Protein AF-A0A7V6KEU3-F1 (afdb_monomer)

Sequence (261 aa):
MIGLKEFFLEDPFDGFQPVFSGISPKLKVELKNTRLQEHSAIEKYLGLADRYYDVYKDGKLLNQNSDLAIGDVLTFKFNDNGINELHKNAYKPTRLDSEYTITTSDAASFIVSSDELQDVFFEEIQEQAESIIKAFLADRRITKPYEYEGMYFLTPKAHGWQQVGWGSYYRPKMYLVYSYIETDNLTDTVTTKYKAVRVTNFINEKLDDTAAETGEAITPNQTVNYSNIELVGTNYNNLDSLFLDLVESEVEFYTYENLID

Radius of gyration: 26.68 Å; Cα contacts (8 Å, |Δi|>4): 463; chains: 1; bounding box: 64×29×91 Å

Foldseek 3Di:
DPDDPDADEEALCVQKDWAWDDAPQAIDTDIARNPCDDDDPSSVPCRRPPPFKFKDWPNHTDDNRDTHGQQTKIKIFTDPVNVVVCVVRRYDYPDGIDIDGHHLQRWKYADADPVPDDPVVVVVLVVVLVVQVVVVCVVVVNPWDKAWQWKKKKGFDPCQQDDDPPGDGAWIKMWTKIWDWDADPVPRDIAIKMWTWMKTDWMFGRADPVVVVPPDPCPRPRPTDIDDTGTDDDTHRDPVVVCVPPPVVCVVGIDMDDTGD

Nearest PDB structures (foldseek):
  6le0-assembly1_A  TM=2.057E-01  e=4.864E+00  Streptomyces koyangensis
  6le0-assembly2_D  TM=1.937E-01  e=5.140E+00  Streptomyces koyangensis

Secondary structure (DSSP, 8-state):
--PPPPPEEE-TTTTEEEEEESEETSBEEEEEES-TTS--TTTTTS-STTSSEEEEETTEEP-TT--B-TTPEEEEEE-HHHHHHHHHTTEEES-SEEEEE--TTT-EEE--SGGGS-HHHHHHHHHHHHHHHHHHHHHTT--SPEEEEEEEEEEE-TTTTSEETTTEEP--EEEEEEEEEEEETTTTEEEEEEEEEEEEEEEEPPPPGGGGTT-S-------EEEEEEEEEEEEESSHHHHHHHHTGGGTTTEEEEEEE-

Mean predicted aligned error: 9.49 Å

Structure (mmCIF, N/CA/C/O backbone):
data_AF-A0A7V6KEU3-F1
#
_entry.id   AF-A0A7V6KEU3-F1
#
loop_
_atom_site.group_PDB
_atom_site.id
_atom_site.type_symbol
_atom_site.label_atom_id
_atom_site.label_alt_id
_atom_site.label_comp_id
_atom_site.label_asym_id
_atom_site.label_entity_id
_atom_site.label_seq_id
_atom_site.pdbx_PDB_ins_code
_atom_site.Cartn_x
_atom_site.Cartn_y
_atom_site.Cartn_z
_atom_site.occupancy
_atom_site.B_iso_or_equiv
_atom_site.auth_seq_id
_atom_site.auth_comp_id
_atom_site.auth_asym_id
_atom_site.auth_atom_id
_atom_site.pdbx_PDB_model_num
ATOM 1 N N . MET A 1 1 ? 34.008 9.069 -57.364 1.00 38.78 1 MET A N 1
ATOM 2 C CA . MET A 1 1 ? 34.091 8.273 -56.123 1.00 38.78 1 MET A CA 1
ATOM 3 C C . MET A 1 1 ? 33.042 8.813 -55.172 1.00 38.78 1 MET A C 1
ATOM 5 O O . MET A 1 1 ? 33.201 9.928 -54.699 1.00 38.78 1 MET A O 1
ATOM 9 N N . ILE A 1 2 ? 31.940 8.089 -54.976 1.00 43.50 2 ILE A N 1
ATOM 10 C CA . ILE A 1 2 ? 31.005 8.389 -53.888 1.00 43.50 2 ILE A CA 1
ATOM 11 C C . ILE A 1 2 ? 31.652 7.761 -52.656 1.00 43.50 2 ILE A C 1
ATOM 13 O O . ILE A 1 2 ? 31.768 6.539 -52.595 1.00 43.50 2 ILE A O 1
ATOM 17 N N . GLY A 1 3 ? 32.196 8.587 -51.761 1.00 48.00 3 GLY A N 1
ATOM 18 C CA . GLY A 1 3 ? 32.771 8.104 -50.509 1.00 48.00 3 GLY A CA 1
ATOM 19 C C . GLY A 1 3 ? 31.691 7.381 -49.711 1.00 48.00 3 GLY A C 1
ATOM 20 O O . GLY A 1 3 ? 30.599 7.921 -49.529 1.00 48.00 3 GLY A O 1
ATOM 21 N N . LEU A 1 4 ? 31.970 6.149 -49.289 1.00 55.88 4 LEU A N 1
ATOM 22 C CA . LEU A 1 4 ? 31.132 5.449 -48.322 1.00 55.88 4 LEU A CA 1
ATOM 23 C C . LEU A 1 4 ? 31.101 6.316 -47.058 1.00 55.88 4 LEU A C 1
ATOM 25 O O . LEU A 1 4 ? 32.158 6.627 -46.514 1.00 55.88 4 LEU A O 1
ATOM 29 N N . LYS A 1 5 ? 29.911 6.754 -46.628 1.00 58.31 5 LYS A N 1
ATOM 30 C CA . LYS A 1 5 ? 29.751 7.341 -45.293 1.00 58.31 5 LYS A CA 1
ATOM 31 C C . LYS A 1 5 ? 30.223 6.285 -44.294 1.00 58.31 5 LYS A C 1
ATOM 33 O O . LYS A 1 5 ? 29.683 5.180 -44.289 1.00 58.31 5 LYS A O 1
ATOM 38 N N . GLU A 1 6 ? 31.244 6.606 -43.509 1.00 61.56 6 GLU A N 1
ATOM 39 C CA . GLU A 1 6 ? 31.633 5.776 -42.373 1.00 61.56 6 GLU A CA 1
ATOM 40 C C . GLU A 1 6 ? 30.459 5.757 -41.392 1.00 61.56 6 GLU A C 1
ATOM 42 O O . GLU A 1 6 ? 29.927 6.808 -41.032 1.00 61.56 6 GLU A O 1
ATOM 47 N N . PHE A 1 7 ? 29.996 4.556 -41.046 1.00 67.06 7 PHE A N 1
ATOM 48 C CA . PHE A 1 7 ? 28.945 4.371 -40.055 1.00 67.06 7 PHE A CA 1
ATOM 49 C C . PHE A 1 7 ? 29.585 4.111 -38.700 1.00 67.06 7 PHE A C 1
ATOM 51 O O . PHE A 1 7 ? 30.478 3.269 -38.592 1.00 67.06 7 PHE A O 1
ATOM 58 N N . PHE A 1 8 ? 29.085 4.785 -37.672 1.00 67.81 8 PHE A N 1
ATOM 59 C CA . PHE A 1 8 ? 29.480 4.524 -36.293 1.00 67.81 8 PHE A CA 1
ATOM 60 C C . PHE A 1 8 ? 28.587 3.420 -35.722 1.00 67.81 8 PHE A C 1
ATOM 62 O O . PHE A 1 8 ? 27.358 3.494 -35.821 1.00 67.81 8 PHE A O 1
ATOM 69 N N . LEU A 1 9 ? 29.216 2.371 -35.191 1.00 74.50 9 LEU A N 1
ATOM 70 C CA . LEU A 1 9 ? 28.547 1.256 -34.528 1.00 74.50 9 LEU A CA 1
ATOM 71 C C . LEU A 1 9 ? 28.598 1.499 -33.019 1.00 74.50 9 LEU A C 1
ATOM 73 O O . LEU A 1 9 ? 29.681 1.492 -32.441 1.00 74.50 9 LEU A O 1
ATOM 77 N N . GLU A 1 10 ? 27.443 1.702 -32.401 1.00 74.06 10 GLU A N 1
ATOM 78 C CA . GLU A 1 10 ? 27.331 2.038 -30.979 1.00 74.06 10 GLU A CA 1
ATOM 79 C C . GLU A 1 10 ? 26.089 1.369 -30.384 1.00 74.06 10 GLU A C 1
ATOM 81 O O . GLU A 1 10 ? 25.118 1.113 -31.106 1.00 74.06 10 GLU A O 1
ATOM 86 N N . ASP A 1 11 ? 26.133 1.040 -29.090 1.00 77.75 11 ASP A N 1
ATOM 87 C CA . ASP A 1 11 ? 24.924 0.663 -28.362 1.00 77.75 11 ASP A CA 1
ATOM 88 C C . ASP A 1 11 ? 24.129 1.931 -28.058 1.00 77.75 11 ASP A C 1
ATOM 90 O O . ASP A 1 11 ? 24.558 2.747 -27.246 1.00 77.75 11 ASP A O 1
ATOM 94 N N . PRO A 1 12 ? 22.968 2.116 -28.696 1.00 73.50 12 PRO A N 1
ATOM 95 C CA . PRO A 1 12 ? 22.231 3.357 -28.561 1.00 73.50 12 PRO A CA 1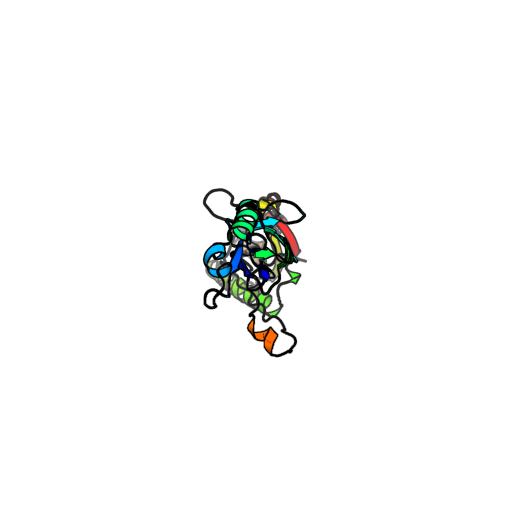
ATOM 96 C C . PRO A 1 12 ? 21.547 3.525 -27.192 1.00 73.50 12 PRO A C 1
ATOM 98 O O . PRO A 1 12 ? 21.026 4.601 -26.917 1.00 73.50 12 PRO A O 1
ATOM 101 N N . PHE A 1 13 ? 21.524 2.484 -26.353 1.00 77.31 13 PHE A N 1
ATOM 102 C CA . PHE A 1 13 ? 21.046 2.551 -24.969 1.00 77.31 13 PHE A CA 1
ATOM 103 C C . PHE A 1 13 ? 22.188 2.743 -23.966 1.00 77.31 13 PHE A C 1
ATOM 105 O O . PHE A 1 13 ? 21.934 2.886 -22.770 1.00 77.31 13 PHE A O 1
ATOM 112 N N . ASP A 1 14 ? 23.441 2.752 -24.425 1.00 76.94 14 ASP A N 1
ATOM 113 C CA . ASP A 1 14 ? 24.575 3.040 -23.559 1.00 76.94 14 ASP A CA 1
ATOM 114 C C . ASP A 1 14 ? 24.488 4.490 -23.054 1.00 76.94 14 ASP A C 1
ATOM 116 O O . ASP A 1 14 ? 24.285 5.430 -23.821 1.00 76.94 14 ASP A O 1
ATOM 120 N N . GLY A 1 15 ? 24.557 4.676 -21.735 1.00 71.44 15 GLY A N 1
ATOM 121 C CA . GLY A 1 15 ? 24.303 5.977 -21.107 1.00 71.44 15 GLY A CA 1
ATOM 122 C C . GLY A 1 15 ? 22.829 6.392 -21.019 1.00 71.44 15 GLY A C 1
ATOM 123 O O . GLY A 1 15 ? 22.554 7.542 -20.680 1.00 71.44 15 GLY A O 1
ATOM 124 N N . PHE A 1 16 ? 21.874 5.498 -21.292 1.00 75.06 16 PHE A N 1
ATOM 125 C CA . PHE A 1 16 ? 20.466 5.711 -20.959 1.00 75.06 16 PHE A CA 1
ATOM 126 C C . PHE A 1 16 ? 20.082 4.939 -19.697 1.00 75.06 16 PHE A C 1
ATOM 128 O O . PHE A 1 16 ? 20.376 3.754 -19.561 1.00 75.06 16 PHE A O 1
ATOM 135 N N . GLN A 1 17 ? 19.384 5.611 -18.787 1.00 80.19 17 GLN A N 1
ATOM 136 C CA . GLN A 1 17 ? 18.862 5.027 -17.559 1.00 80.19 17 GLN A CA 1
ATOM 137 C C . GLN A 1 17 ? 17.370 5.347 -17.436 1.00 80.19 17 GLN A C 1
ATOM 139 O O . GLN A 1 17 ? 16.985 6.511 -17.601 1.00 80.19 17 GLN A O 1
ATOM 144 N N . PRO A 1 18 ? 16.508 4.355 -17.162 1.00 86.69 18 PRO A N 1
ATOM 145 C CA . PRO A 1 18 ? 15.121 4.634 -16.840 1.00 86.69 18 PRO A CA 1
ATOM 146 C C . PRO A 1 18 ? 15.039 5.330 -15.484 1.00 86.69 18 PRO A C 1
ATOM 148 O O . PRO A 1 18 ? 15.718 4.971 -14.526 1.00 86.69 18 PRO A O 1
ATOM 151 N N . VAL A 1 19 ? 14.204 6.354 -15.419 1.00 86.50 19 VAL A N 1
ATOM 152 C CA . VAL A 1 19 ? 13.916 7.124 -14.220 1.00 86.50 19 VAL A CA 1
ATOM 153 C C . VAL A 1 19 ? 12.444 6.966 -13.916 1.00 86.50 19 VAL A C 1
ATOM 155 O O . VAL A 1 19 ? 11.584 7.252 -14.752 1.00 86.50 19 VAL A O 1
ATOM 158 N N . PHE A 1 20 ? 12.170 6.511 -12.701 1.00 87.44 20 PHE A N 1
ATOM 159 C CA . PHE A 1 20 ? 10.821 6.257 -12.238 1.00 87.44 20 PHE A CA 1
ATOM 160 C C . PHE A 1 20 ? 10.336 7.392 -11.347 1.00 87.44 20 PHE A C 1
ATOM 162 O O . PHE A 1 20 ? 11.092 7.992 -10.584 1.00 87.44 20 PHE A O 1
ATOM 169 N N . SER A 1 21 ? 9.051 7.704 -11.461 1.00 86.25 21 SER A N 1
ATOM 170 C CA . SER A 1 21 ? 8.364 8.645 -10.580 1.00 86.25 21 SER A CA 1
ATOM 171 C C . SER A 1 21 ? 7.028 8.069 -10.125 1.00 86.25 21 SER A C 1
ATOM 173 O O . SER A 1 21 ? 6.436 7.236 -10.810 1.00 86.25 21 SER A O 1
ATOM 175 N N . GLY A 1 22 ? 6.546 8.522 -8.968 1.00 85.62 22 GLY A N 1
ATOM 176 C CA . GLY A 1 22 ? 5.354 7.971 -8.324 1.00 85.62 22 GLY A CA 1
ATOM 177 C C . GLY A 1 22 ? 5.691 6.884 -7.302 1.00 85.62 22 GLY A C 1
ATOM 178 O O . GLY A 1 22 ? 6.817 6.805 -6.819 1.00 85.62 22 GLY A O 1
ATOM 179 N N . ILE A 1 23 ? 4.687 6.078 -6.956 1.00 86.44 23 ILE A N 1
ATOM 180 C CA . ILE A 1 23 ? 4.783 4.991 -5.971 1.00 86.44 23 ILE A CA 1
ATOM 181 C C . ILE A 1 23 ? 4.181 3.740 -6.609 1.00 86.44 23 ILE A C 1
ATOM 183 O O . ILE A 1 23 ? 3.100 3.815 -7.196 1.00 86.44 23 ILE A O 1
ATOM 187 N N . SER A 1 24 ? 4.863 2.600 -6.514 1.00 88.19 24 SER A N 1
ATOM 188 C CA . SER A 1 24 ? 4.368 1.312 -7.021 1.00 88.19 24 SER A CA 1
ATOM 189 C C . SER A 1 24 ? 3.031 0.942 -6.360 1.00 88.19 24 SER A C 1
ATOM 191 O O . SER A 1 24 ? 2.956 1.036 -5.132 1.00 88.19 24 SER A O 1
ATOM 193 N N . PRO A 1 25 ? 1.983 0.537 -7.120 1.00 86.94 25 PRO A N 1
ATOM 194 C CA . PRO A 1 25 ? 1.982 0.093 -8.528 1.00 86.94 25 PRO A CA 1
ATOM 195 C C . PRO A 1 25 ? 1.576 1.168 -9.565 1.00 86.94 25 PRO A C 1
ATOM 197 O O . PRO A 1 25 ? 1.011 0.858 -10.615 1.00 86.94 25 PRO A O 1
ATOM 200 N N . LYS A 1 26 ? 1.805 2.451 -9.274 1.00 85.69 26 LYS A N 1
ATOM 201 C CA . LYS A 1 26 ? 1.470 3.596 -10.143 1.00 85.69 26 LYS A CA 1
ATOM 202 C C . LYS A 1 26 ? 2.705 4.370 -10.576 1.00 85.69 26 LYS A C 1
ATOM 204 O O . LYS A 1 26 ? 2.703 5.604 -10.604 1.00 85.69 26 LYS A O 1
ATOM 209 N N . LEU A 1 27 ? 3.769 3.640 -10.890 1.00 87.62 27 LEU A N 1
ATOM 210 C CA . LEU A 1 27 ? 4.986 4.248 -11.393 1.00 87.62 27 LEU A CA 1
ATOM 211 C C . LEU A 1 27 ? 4.772 4.782 -12.808 1.00 87.62 27 LEU A C 1
ATOM 213 O O . LEU A 1 27 ? 4.011 4.244 -13.610 1.00 87.62 27 LEU A O 1
ATOM 217 N N . LYS A 1 28 ? 5.493 5.851 -13.112 1.00 87.56 28 LYS A N 1
ATOM 218 C CA . LYS A 1 28 ? 5.725 6.331 -14.468 1.00 87.56 28 LYS A CA 1
ATOM 219 C C . LYS A 1 28 ? 7.196 6.180 -14.768 1.00 87.56 28 LYS A C 1
ATOM 221 O O . LYS A 1 28 ? 8.019 6.384 -13.879 1.00 87.56 28 LYS A O 1
ATOM 226 N N . VAL A 1 29 ? 7.504 5.854 -16.013 1.00 87.75 29 VAL A N 1
ATOM 227 C CA . VAL A 1 29 ? 8.873 5.690 -16.483 1.00 87.75 29 VAL A CA 1
ATOM 228 C C . VAL A 1 29 ? 9.177 6.732 -17.543 1.00 87.75 29 VAL A C 1
ATOM 230 O O . VAL A 1 29 ? 8.391 6.944 -18.463 1.00 87.75 29 VAL A O 1
ATOM 233 N N . GLU A 1 30 ? 10.331 7.359 -17.402 1.00 82.38 30 GLU A N 1
ATOM 234 C CA . GLU A 1 30 ? 10.959 8.193 -18.417 1.00 82.38 30 GLU A CA 1
ATOM 235 C C . GLU A 1 30 ? 12.347 7.623 -18.664 1.00 82.38 30 GLU A C 1
ATOM 237 O O . GLU A 1 30 ? 13.053 7.283 -17.718 1.00 82.38 30 GLU A O 1
ATOM 242 N N . LEU A 1 31 ? 12.784 7.527 -19.913 1.00 79.44 31 LEU A N 1
ATOM 243 C CA . LEU A 1 31 ? 14.179 7.199 -20.177 1.00 79.44 31 LEU A CA 1
ATOM 244 C C . LEU A 1 31 ? 14.997 8.504 -20.094 1.00 79.44 31 LEU A C 1
ATOM 246 O O . LEU A 1 31 ? 14.591 9.539 -20.613 1.00 79.44 31 LEU A O 1
ATOM 250 N N . LYS A 1 32 ? 16.141 8.519 -19.411 1.00 74.69 32 LYS A N 1
ATOM 251 C CA . LYS A 1 32 ? 17.021 9.699 -19.373 1.00 74.69 32 LYS A CA 1
ATOM 252 C C . LYS A 1 32 ? 18.398 9.346 -19.884 1.00 74.69 32 LYS A C 1
ATOM 254 O O . LYS A 1 32 ? 18.940 8.302 -19.549 1.00 74.69 32 LYS A O 1
ATOM 259 N N . ASN A 1 33 ? 18.970 10.243 -20.680 1.00 71.75 33 ASN A N 1
ATOM 260 C CA . ASN A 1 33 ? 20.369 10.149 -21.066 1.00 71.75 33 ASN A CA 1
ATOM 261 C C . ASN A 1 33 ? 21.232 10.762 -19.950 1.00 71.75 33 ASN A C 1
ATOM 263 O O . ASN A 1 33 ? 21.075 11.939 -19.620 1.00 71.75 33 ASN A O 1
ATOM 267 N N . THR A 1 34 ? 22.117 9.967 -19.356 1.00 65.44 34 THR A N 1
ATOM 268 C CA . THR A 1 34 ? 22.993 10.358 -18.243 1.00 65.44 34 THR A CA 1
ATOM 269 C C . THR A 1 34 ? 24.367 10.855 -18.708 1.00 65.44 34 THR A C 1
ATOM 271 O O . THR A 1 34 ? 25.129 11.380 -17.900 1.00 65.44 34 THR A O 1
ATOM 274 N N . ARG A 1 35 ? 24.672 10.785 -20.013 1.00 61.22 35 ARG A N 1
ATOM 275 C CA . ARG A 1 35 ? 25.950 11.190 -20.633 1.00 61.22 35 ARG A CA 1
ATOM 276 C C . ARG A 1 35 ? 25.926 12.571 -21.293 1.00 61.22 35 ARG A C 1
ATOM 278 O O . ARG A 1 35 ? 26.758 12.870 -22.143 1.00 61.22 35 ARG A O 1
ATOM 285 N N . LEU A 1 36 ? 25.025 13.462 -20.871 1.00 54.47 36 LEU A N 1
ATOM 286 C CA . LEU A 1 36 ? 24.796 14.795 -21.463 1.00 54.47 36 LEU A CA 1
ATOM 287 C C . LEU A 1 36 ? 26.026 15.737 -21.558 1.00 54.47 36 LEU A C 1
ATOM 289 O O . LEU A 1 36 ? 25.873 16.864 -22.032 1.00 54.47 36 LEU A O 1
ATOM 293 N N . GLN A 1 37 ? 27.228 15.327 -21.140 1.00 49.91 37 GLN A N 1
ATOM 294 C CA . GLN A 1 37 ? 28.445 16.140 -21.203 1.00 49.91 37 GLN A CA 1
ATOM 295 C C . GLN A 1 37 ? 29.568 15.629 -22.123 1.00 49.91 37 GLN A C 1
ATOM 297 O O . GLN A 1 37 ? 30.525 16.377 -22.303 1.00 49.91 37 GLN A O 1
ATOM 302 N N . GLU A 1 38 ? 29.470 14.471 -22.792 1.00 45.75 38 GLU A N 1
ATOM 303 C CA . GLU A 1 38 ? 30.606 13.960 -23.588 1.00 45.75 38 GLU A CA 1
ATOM 304 C C . GLU A 1 38 ? 30.268 13.534 -25.031 1.00 45.75 38 GLU A C 1
ATOM 306 O O . GLU A 1 38 ? 30.214 12.373 -25.383 1.00 45.75 38 GLU A O 1
ATOM 311 N N . HIS A 1 39 ? 30.235 14.526 -25.926 1.00 47.75 39 HIS A N 1
ATOM 312 C CA . HIS A 1 39 ? 30.809 14.415 -27.277 1.00 47.75 39 HIS A CA 1
ATOM 313 C C . HIS A 1 39 ? 30.222 13.459 -28.349 1.00 47.75 39 HIS A C 1
ATOM 315 O O . HIS A 1 39 ? 30.833 13.403 -29.421 1.00 47.75 39 HIS A O 1
ATOM 321 N N . SER A 1 40 ? 29.042 12.835 -28.225 1.00 54.94 40 SER A N 1
ATOM 322 C CA . SER A 1 40 ? 28.368 12.243 -29.406 1.00 54.94 40 SER A CA 1
ATOM 323 C C . SER A 1 40 ? 27.173 13.067 -29.927 1.00 54.94 40 SER A C 1
ATOM 325 O O . SER A 1 40 ? 26.408 13.702 -29.196 1.00 54.94 40 SER A O 1
ATOM 327 N N . ALA A 1 41 ? 26.982 13.054 -31.252 1.00 54.28 41 ALA A N 1
ATOM 328 C CA . ALA A 1 41 ? 25.801 13.621 -31.906 1.00 54.28 41 ALA A CA 1
ATOM 329 C C . ALA A 1 41 ? 24.530 12.774 -31.678 1.00 54.28 41 ALA A C 1
ATOM 331 O O . ALA A 1 41 ? 23.445 13.210 -32.034 1.00 54.28 41 ALA A O 1
ATOM 332 N N . ILE A 1 42 ? 24.626 11.590 -31.071 1.00 53.88 42 ILE A N 1
ATOM 333 C CA . ILE A 1 42 ? 23.465 10.830 -30.590 1.00 53.88 42 ILE A CA 1
ATOM 334 C C . ILE A 1 42 ? 22.964 11.432 -29.271 1.00 53.88 42 ILE A C 1
ATOM 336 O O . ILE A 1 42 ? 21.775 11.721 -29.128 1.00 53.88 42 ILE A O 1
ATOM 340 N N . GLU A 1 43 ? 23.870 11.710 -28.333 1.00 53.84 43 GLU A N 1
ATOM 341 C CA . GLU A 1 43 ? 23.544 12.137 -26.963 1.00 53.84 43 GLU A CA 1
ATOM 342 C C . GLU A 1 43 ? 22.897 13.527 -26.900 1.00 53.84 43 GLU A C 1
ATOM 344 O O . GLU A 1 43 ? 21.986 13.759 -26.106 1.00 53.84 43 GLU A O 1
ATOM 349 N N . LYS A 1 44 ? 23.287 14.452 -27.791 1.00 51.75 44 LYS A N 1
ATOM 350 C CA . LYS A 1 44 ? 22.690 15.800 -27.858 1.00 51.75 44 LYS A CA 1
ATOM 351 C C . LYS A 1 44 ? 21.270 15.819 -28.447 1.00 51.75 44 LYS A C 1
ATOM 353 O O . LYS A 1 44 ? 20.517 16.753 -28.176 1.00 51.75 44 LYS A O 1
ATOM 358 N N . TYR A 1 45 ? 20.902 14.828 -29.262 1.00 52.72 45 TYR A N 1
ATOM 359 C CA . TYR A 1 45 ? 19.650 14.829 -30.035 1.00 52.72 45 TYR A CA 1
ATOM 360 C C . TYR A 1 45 ? 18.611 13.836 -29.507 1.00 52.72 45 TYR A C 1
ATOM 362 O O . TYR A 1 45 ? 17.416 14.091 -29.648 1.00 52.72 45 TYR A O 1
ATOM 370 N N . LEU A 1 46 ? 19.047 12.756 -28.849 1.00 53.94 46 LEU A N 1
ATOM 371 C CA . LEU A 1 46 ? 18.177 11.786 -28.178 1.00 53.94 46 LEU A CA 1
ATOM 372 C C . LEU A 1 46 ? 17.902 12.123 -26.699 1.00 53.94 46 LEU A C 1
ATOM 374 O O . LEU A 1 46 ? 17.150 11.406 -26.046 1.00 53.94 46 LEU A O 1
ATOM 378 N N . GLY A 1 47 ? 18.449 13.228 -26.176 1.00 50.62 47 GLY A N 1
ATOM 379 C CA . GLY A 1 47 ? 18.281 13.695 -24.788 1.00 50.62 47 GLY A CA 1
ATOM 380 C C . GLY A 1 47 ? 16.857 14.099 -24.357 1.00 50.62 47 GLY A C 1
ATOM 381 O O . GLY A 1 47 ? 16.697 14.682 -23.291 1.00 50.62 47 GLY A O 1
ATOM 382 N N . LEU A 1 48 ? 15.825 13.805 -25.154 1.00 51.50 48 LEU A N 1
ATOM 383 C CA . LEU A 1 48 ? 14.406 13.954 -24.804 1.00 51.50 48 LEU A CA 1
ATOM 384 C C . LEU A 1 48 ? 13.695 12.635 -25.139 1.00 51.50 48 LEU A C 1
ATOM 386 O O . LEU A 1 48 ? 13.204 12.442 -26.255 1.00 51.50 48 LEU A O 1
ATOM 390 N N . ALA A 1 49 ? 13.726 11.692 -24.203 1.00 57.16 49 ALA A N 1
ATOM 391 C CA . ALA A 1 49 ? 13.590 10.270 -24.500 1.00 57.16 49 ALA A CA 1
ATOM 392 C C . ALA A 1 49 ? 12.159 9.717 -24.659 1.00 57.16 49 ALA A C 1
ATOM 394 O O . ALA A 1 49 ? 11.994 8.503 -24.659 1.00 57.16 49 ALA A O 1
ATOM 395 N N . ASP A 1 50 ? 11.155 10.551 -24.929 1.00 60.34 50 ASP A N 1
ATOM 396 C CA . ASP A 1 50 ? 9.802 10.063 -25.262 1.00 60.34 50 ASP A CA 1
ATOM 397 C C . ASP A 1 50 ? 9.515 10.108 -26.771 1.00 60.34 50 ASP A C 1
ATOM 399 O O . ASP A 1 50 ? 8.553 9.526 -27.264 1.00 60.34 50 ASP A O 1
ATOM 403 N N . ARG A 1 51 ? 10.330 10.839 -27.548 1.00 72.75 51 ARG A N 1
ATOM 404 C CA . ARG A 1 51 ? 10.075 11.040 -28.987 1.00 72.75 51 ARG A CA 1
ATOM 405 C C . ARG A 1 51 ? 10.597 9.901 -29.860 1.00 72.75 51 ARG A C 1
ATOM 407 O O . ARG A 1 51 ? 10.064 9.669 -30.947 1.00 72.75 51 ARG A O 1
ATOM 414 N N . TYR A 1 52 ? 11.663 9.245 -29.419 1.00 79.69 52 TYR A N 1
ATOM 415 C CA . TYR A 1 52 ? 12.441 8.303 -30.230 1.00 79.69 52 TYR A CA 1
ATOM 416 C C . TYR A 1 52 ? 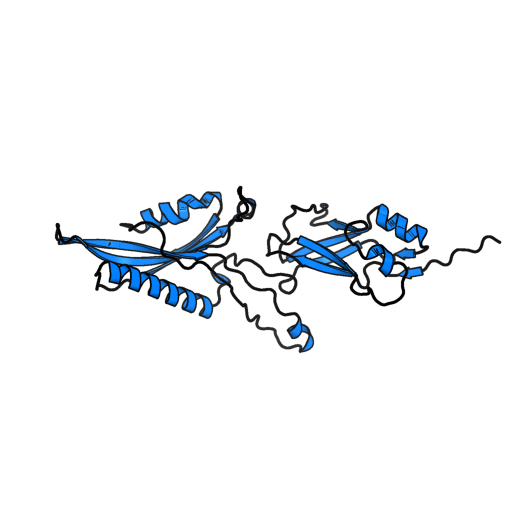12.354 6.863 -29.742 1.00 79.69 52 TYR A C 1
ATOM 418 O O . TYR A 1 52 ? 12.809 5.958 -30.443 1.00 79.69 52 TYR A O 1
ATOM 426 N N . TYR A 1 53 ? 11.749 6.665 -28.575 1.00 82.06 53 TYR A N 1
ATOM 427 C CA . TYR A 1 53 ? 11.587 5.370 -27.954 1.00 82.06 53 TYR A CA 1
ATOM 428 C C . TYR A 1 53 ? 10.129 5.136 -27.612 1.00 82.06 53 TYR A C 1
ATOM 430 O O . TYR A 1 53 ? 9.426 6.040 -27.170 1.00 82.06 53 TYR A O 1
ATOM 438 N N . ASP A 1 54 ? 9.730 3.890 -27.778 1.00 88.69 54 ASP A N 1
ATOM 439 C CA . ASP A 1 54 ? 8.488 3.343 -27.282 1.00 88.69 54 ASP A CA 1
ATOM 440 C C . ASP A 1 54 ? 8.828 2.378 -26.143 1.00 88.69 54 ASP A C 1
ATOM 442 O O . ASP A 1 54 ? 9.781 1.595 -26.238 1.00 88.69 54 ASP A O 1
ATOM 446 N N . VAL A 1 55 ? 8.049 2.421 -25.065 1.00 90.56 55 VAL A N 1
ATOM 447 C CA . VAL A 1 55 ? 8.231 1.530 -23.914 1.00 90.56 55 VAL A CA 1
ATOM 448 C C . VAL A 1 55 ? 7.130 0.487 -23.920 1.00 90.56 55 VAL A C 1
ATOM 450 O O . VAL A 1 55 ? 5.959 0.819 -24.081 1.00 90.56 55 VAL A O 1
ATOM 453 N N . TYR A 1 56 ? 7.496 -0.773 -23.734 1.00 93.06 56 TYR A N 1
ATOM 454 C CA . TYR A 1 56 ? 6.574 -1.898 -23.727 1.00 93.06 56 TYR A CA 1
ATOM 455 C C . TYR A 1 56 ? 6.624 -2.619 -22.383 1.00 93.06 56 TYR A C 1
ATOM 457 O O . TYR A 1 56 ? 7.691 -2.759 -21.796 1.00 93.06 56 TYR A O 1
ATOM 465 N N . LYS A 1 57 ? 5.478 -3.135 -21.944 1.00 93.88 57 LYS A N 1
ATOM 466 C CA . LYS A 1 57 ? 5.350 -4.117 -20.858 1.00 93.88 57 LYS A CA 1
ATOM 467 C C . LYS A 1 57 ? 4.532 -5.284 -21.389 1.00 93.88 57 LYS A C 1
ATOM 469 O O . LYS A 1 57 ? 3.493 -5.063 -22.012 1.00 93.88 57 LYS A O 1
ATOM 474 N N . ASP A 1 58 ? 5.018 -6.511 -21.218 1.00 91.50 58 ASP A N 1
ATOM 475 C CA . ASP A 1 58 ? 4.370 -7.727 -21.737 1.00 91.50 58 ASP A CA 1
ATOM 476 C C . ASP A 1 58 ? 4.017 -7.638 -23.239 1.00 91.50 58 ASP A C 1
ATOM 478 O O . ASP A 1 58 ? 2.944 -8.049 -23.689 1.00 91.50 58 ASP A O 1
ATOM 482 N N . GLY A 1 59 ? 4.899 -7.012 -24.027 1.00 90.12 59 GLY A N 1
ATOM 483 C CA . GLY A 1 59 ? 4.706 -6.795 -25.464 1.00 90.12 59 GLY A CA 1
ATOM 484 C C . GLY A 1 59 ? 3.646 -5.749 -25.838 1.00 90.12 59 GLY A C 1
ATOM 485 O O . GLY A 1 59 ? 3.383 -5.557 -27.025 1.00 90.12 59 GLY A O 1
ATOM 486 N N . LYS A 1 60 ? 3.046 -5.049 -24.868 1.00 92.81 60 LYS A N 1
ATOM 487 C CA . LYS A 1 60 ? 2.079 -3.967 -25.099 1.00 92.81 60 LYS A CA 1
ATOM 488 C C . LYS A 1 60 ? 2.739 -2.611 -24.915 1.00 92.81 60 LYS A C 1
ATOM 490 O O . LYS A 1 60 ? 3.428 -2.394 -23.923 1.00 92.81 60 LYS A O 1
ATOM 495 N N . LEU A 1 61 ? 2.489 -1.703 -25.857 1.00 91.44 61 LEU A N 1
ATOM 496 C CA . LEU A 1 61 ? 2.946 -0.318 -25.774 1.00 91.44 61 LEU A CA 1
ATOM 497 C C . LEU A 1 61 ? 2.340 0.353 -24.536 1.00 91.44 61 LEU A C 1
ATOM 499 O O . LEU A 1 61 ? 1.116 0.373 -24.374 1.00 91.44 61 LEU A O 1
ATOM 503 N N . LEU A 1 62 ? 3.197 0.907 -23.687 1.00 89.62 62 LEU A N 1
ATOM 504 C CA . LEU A 1 62 ? 2.791 1.708 -22.548 1.00 89.62 62 LEU A CA 1
ATOM 505 C C . LEU A 1 62 ? 2.248 3.055 -23.017 1.00 89.62 62 LEU A C 1
ATOM 507 O O . LEU A 1 62 ? 2.758 3.689 -23.938 1.00 89.62 62 LEU A O 1
ATOM 511 N N . ASN A 1 63 ? 1.215 3.512 -22.330 1.00 81.31 63 ASN A N 1
ATOM 512 C CA . ASN A 1 63 ? 0.712 4.873 -22.426 1.00 81.31 63 ASN A CA 1
ATOM 513 C C . ASN A 1 63 ? 0.868 5.578 -21.071 1.00 81.31 63 ASN A C 1
ATOM 515 O O . ASN A 1 63 ? 1.188 4.954 -20.061 1.00 81.31 63 ASN A O 1
ATOM 519 N N . GLN A 1 64 ? 0.582 6.879 -21.028 1.00 69.25 64 GLN A N 1
ATOM 520 C CA . GLN A 1 64 ? 0.725 7.701 -19.816 1.00 69.25 64 GLN A CA 1
ATOM 521 C C . GLN A 1 64 ? -0.137 7.251 -18.618 1.00 69.25 64 GLN A C 1
ATOM 523 O O . GLN A 1 64 ? 0.086 7.724 -17.504 1.00 69.25 64 GLN A O 1
ATOM 528 N N . ASN A 1 65 ? -1.109 6.361 -18.844 1.00 71.25 65 ASN A N 1
ATOM 529 C CA . ASN A 1 65 ? -2.022 5.821 -17.835 1.00 71.25 65 ASN A CA 1
ATOM 530 C C . ASN A 1 65 ? -1.718 4.355 -17.492 1.00 71.25 65 ASN A C 1
ATOM 532 O O . ASN A 1 65 ? -2.543 3.695 -16.865 1.00 71.25 65 ASN A O 1
ATOM 536 N N . SER A 1 66 ? -0.601 3.811 -17.974 1.00 81.62 66 SER A N 1
ATOM 537 C CA . SER A 1 66 ? -0.246 2.420 -17.715 1.00 81.62 66 SER A CA 1
ATOM 538 C C . SER A 1 66 ? 0.305 2.263 -16.304 1.00 81.62 66 SER A C 1
ATOM 540 O O . SER A 1 66 ? 1.148 3.045 -15.872 1.00 81.62 66 SER A O 1
ATOM 542 N N . ASP A 1 67 ? -0.175 1.237 -15.609 1.00 84.56 67 ASP A N 1
ATOM 543 C CA . ASP A 1 67 ? 0.251 0.922 -14.252 1.00 84.56 67 ASP A CA 1
ATOM 544 C C . ASP A 1 67 ? 1.563 0.140 -14.287 1.00 84.56 67 ASP A C 1
ATOM 546 O O . ASP A 1 67 ? 1.644 -0.939 -14.893 1.00 84.56 67 ASP A O 1
ATOM 550 N N . LEU A 1 68 ? 2.574 0.702 -13.630 1.00 89.44 68 LEU A N 1
ATOM 551 C CA . LEU A 1 68 ? 3.890 0.105 -13.472 1.00 89.44 68 LEU A CA 1
ATOM 552 C C . LEU A 1 68 ? 4.189 -0.132 -11.997 1.00 89.44 68 LEU A C 1
ATOM 554 O O . LEU A 1 68 ? 4.006 0.750 -11.154 1.00 89.44 68 LEU A O 1
ATOM 558 N N . ALA A 1 69 ? 4.683 -1.323 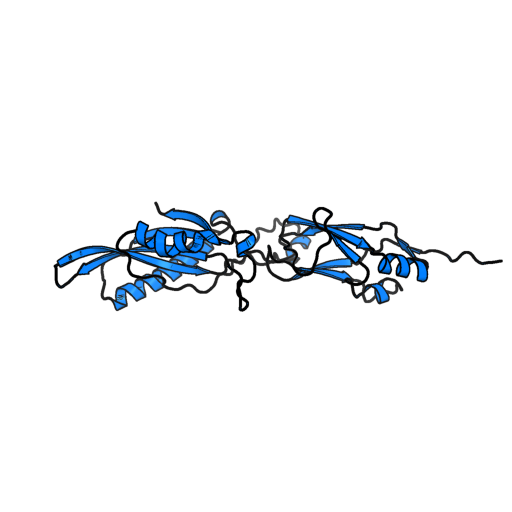-11.706 1.00 91.19 69 ALA A N 1
ATOM 559 C CA . ALA A 1 69 ? 5.008 -1.797 -10.380 1.00 91.19 69 ALA A CA 1
ATOM 560 C C . ALA A 1 69 ? 6.442 -2.324 -10.327 1.00 91.19 69 ALA A C 1
ATOM 562 O O . ALA A 1 69 ? 7.022 -2.737 -11.332 1.00 91.19 69 ALA A O 1
ATOM 563 N N . ILE A 1 70 ? 7.003 -2.341 -9.124 1.00 90.50 70 ILE A N 1
ATOM 564 C CA . ILE A 1 70 ? 8.256 -3.048 -8.857 1.00 90.50 70 ILE A CA 1
ATOM 565 C C . ILE A 1 70 ? 8.092 -4.522 -9.256 1.00 90.50 70 ILE A C 1
ATOM 567 O O . ILE A 1 70 ? 7.064 -5.137 -8.980 1.00 90.50 70 ILE A O 1
A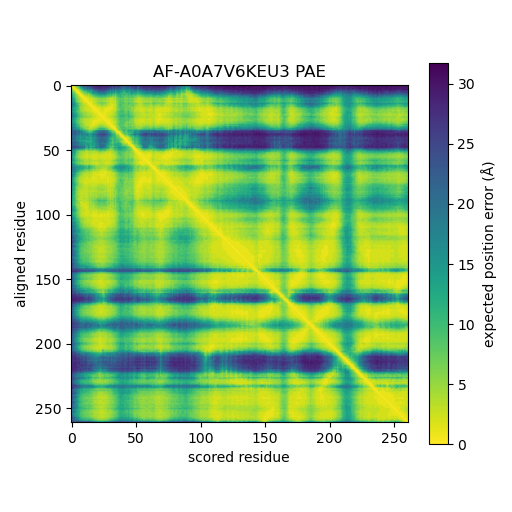TOM 571 N N . GLY A 1 71 ? 9.104 -5.072 -9.923 1.00 92.31 71 GLY A N 1
ATOM 572 C CA . GLY A 1 71 ? 9.105 -6.411 -10.507 1.00 92.31 71 GLY A CA 1
ATOM 573 C C . GLY A 1 71 ? 8.670 -6.462 -11.974 1.00 92.31 71 GLY A C 1
ATOM 574 O O . GLY A 1 71 ? 8.932 -7.468 -12.633 1.00 92.31 71 GLY A O 1
ATOM 575 N N . ASP A 1 72 ? 8.059 -5.401 -12.515 1.00 95.31 72 ASP A N 1
ATOM 576 C CA . ASP A 1 72 ? 7.727 -5.348 -13.940 1.00 95.31 72 ASP A CA 1
ATOM 577 C C . ASP A 1 72 ? 8.989 -5.331 -14.810 1.00 95.31 72 ASP A C 1
ATOM 579 O O . ASP A 1 72 ? 9.975 -4.663 -14.494 1.00 95.31 72 ASP A O 1
ATOM 583 N N . VAL A 1 73 ? 8.923 -6.013 -15.957 1.00 96.19 73 VAL A N 1
ATOM 584 C CA . VAL A 1 73 ? 9.959 -5.966 -16.994 1.00 96.19 73 VAL A CA 1
ATOM 585 C C . VAL A 1 73 ? 9.497 -5.057 -18.125 1.00 96.19 73 VAL A C 1
ATOM 587 O O . VAL A 1 73 ? 8.450 -5.273 -18.741 1.00 96.19 73 VAL A O 1
ATOM 590 N N . LEU A 1 74 ? 10.296 -4.034 -18.401 1.00 94.44 74 LEU A N 1
ATOM 591 C CA . LEU A 1 74 ? 10.080 -3.067 -19.464 1.00 94.44 74 LEU A CA 1
ATOM 592 C C . LEU A 1 74 ? 10.998 -3.354 -20.640 1.00 94.44 74 LEU A C 1
ATOM 594 O O . LEU A 1 74 ? 12.175 -3.642 -20.449 1.00 94.44 74 LEU A O 1
ATOM 598 N N . THR A 1 75 ? 10.489 -3.189 -21.856 1.00 94.06 75 THR A N 1
ATOM 599 C CA . THR A 1 75 ? 11.298 -3.193 -23.076 1.00 94.06 75 THR A CA 1
ATOM 600 C C . THR A 1 75 ? 11.257 -1.815 -23.723 1.00 94.06 75 THR A C 1
ATOM 602 O O . THR A 1 75 ? 10.204 -1.365 -24.170 1.00 94.06 75 THR A O 1
ATOM 605 N N . PHE A 1 76 ? 12.404 -1.155 -23.823 1.00 90.19 76 PHE A N 1
ATOM 606 C CA . PHE A 1 76 ? 12.573 0.097 -24.556 1.00 90.19 76 PHE A CA 1
ATOM 607 C C . PHE A 1 76 ? 12.956 -0.225 -25.992 1.00 90.19 76 PHE A C 1
ATOM 609 O O . PHE A 1 76 ? 13.901 -0.980 -26.208 1.00 90.19 76 PHE A O 1
ATOM 616 N N . LYS A 1 77 ? 12.244 0.330 -26.975 1.00 89.56 77 LYS A N 1
ATOM 617 C CA . LYS A 1 77 ? 12.513 0.101 -28.401 1.00 89.56 77 LYS A CA 1
ATOM 618 C C . LYS A 1 77 ? 12.565 1.407 -29.159 1.00 89.56 77 LYS A C 1
ATOM 620 O O . LYS A 1 77 ? 11.752 2.289 -28.909 1.00 89.56 77 LYS A O 1
ATOM 625 N N . PHE A 1 78 ? 13.462 1.511 -30.131 1.00 84.12 78 PHE A N 1
ATOM 626 C CA . PHE A 1 78 ? 13.417 2.629 -31.067 1.00 84.12 78 PHE A CA 1
ATOM 627 C C . PHE A 1 78 ? 12.135 2.597 -31.897 1.00 84.12 78 PHE A C 1
ATOM 629 O O . PHE A 1 78 ? 11.829 1.589 -32.534 1.00 84.12 78 PHE A O 1
ATOM 636 N N . ASN A 1 79 ? 11.422 3.719 -31.925 1.00 85.94 79 ASN A N 1
ATOM 637 C CA . ASN A 1 79 ? 10.307 3.908 -32.845 1.00 85.94 79 ASN A CA 1
ATOM 638 C C . ASN A 1 79 ? 10.804 4.407 -34.213 1.00 85.94 79 ASN A C 1
ATOM 640 O O . ASN A 1 79 ? 11.989 4.701 -34.401 1.00 85.94 79 ASN A O 1
ATOM 644 N N . ASP A 1 80 ? 9.894 4.545 -35.178 1.00 87.50 80 ASP A N 1
ATOM 645 C CA . ASP A 1 80 ? 10.240 4.955 -36.545 1.00 87.50 80 ASP A CA 1
ATOM 646 C C . ASP A 1 80 ? 10.993 6.293 -36.598 1.00 87.50 80 ASP A C 1
ATOM 648 O O . ASP A 1 80 ? 11.905 6.471 -37.410 1.00 87.50 80 ASP A O 1
ATOM 652 N N . ASN A 1 81 ? 10.654 7.246 -35.724 1.00 83.94 81 ASN A N 1
ATOM 653 C CA . ASN A 1 81 ? 11.362 8.524 -35.659 1.00 83.94 81 ASN A CA 1
ATOM 654 C C . ASN A 1 81 ? 12.802 8.327 -35.192 1.00 83.94 81 ASN A C 1
ATOM 656 O O . ASN A 1 81 ? 13.712 8.934 -35.755 1.00 83.94 81 ASN A O 1
ATOM 660 N N . GLY A 1 82 ? 13.004 7.483 -34.183 1.00 82.62 82 GLY A N 1
ATOM 661 C CA . GLY A 1 82 ? 14.320 7.180 -33.644 1.00 82.62 82 GLY A CA 1
ATOM 662 C C . GLY A 1 82 ? 15.209 6.458 -34.654 1.00 82.62 82 GLY A C 1
ATOM 663 O O . GLY A 1 82 ? 16.333 6.892 -34.896 1.00 82.62 82 GLY A O 1
ATOM 664 N N . ILE A 1 83 ? 14.676 5.448 -35.347 1.00 82.44 83 ILE A N 1
ATOM 665 C CA . ILE A 1 83 ? 15.387 4.749 -36.431 1.00 82.44 83 ILE A CA 1
ATOM 666 C C . ILE A 1 83 ? 15.778 5.727 -37.548 1.00 82.44 83 ILE A C 1
ATOM 668 O O . ILE A 1 83 ? 16.920 5.733 -38.015 1.00 82.44 83 ILE A O 1
ATOM 672 N N . ASN A 1 84 ? 14.849 6.589 -37.968 1.00 83.88 84 ASN A N 1
ATOM 673 C CA . ASN A 1 84 ? 15.122 7.592 -38.995 1.00 83.88 84 ASN A CA 1
ATOM 674 C C . ASN A 1 84 ? 16.212 8.582 -38.568 1.00 83.88 84 ASN A C 1
ATOM 676 O O . ASN A 1 84 ? 17.027 8.992 -39.398 1.00 83.88 84 ASN A O 1
ATOM 680 N N . GLU A 1 85 ? 16.243 8.969 -37.294 1.00 79.81 85 GLU A N 1
ATOM 681 C CA . GLU A 1 85 ? 17.244 9.898 -36.777 1.00 79.81 85 GLU A CA 1
ATOM 682 C C . GLU A 1 85 ? 18.636 9.258 -36.695 1.00 79.81 85 GLU A C 1
ATOM 684 O O . GLU A 1 85 ? 19.617 9.886 -37.103 1.00 79.81 85 GLU A O 1
ATOM 689 N N . LEU A 1 86 ? 18.727 7.983 -36.301 1.00 77.38 86 LEU A N 1
ATOM 690 C CA . LEU A 1 86 ? 19.976 7.214 -36.360 1.00 77.38 86 LEU A CA 1
ATOM 691 C C . LEU A 1 86 ? 20.526 7.160 -37.796 1.00 77.38 86 LEU A C 1
ATOM 693 O O . LEU A 1 86 ? 21.695 7.475 -38.035 1.00 77.38 86 LEU A O 1
ATOM 697 N N . HIS A 1 87 ? 19.669 6.868 -38.783 1.00 78.75 87 HIS A N 1
ATOM 698 C CA . HIS A 1 87 ? 20.071 6.811 -40.192 1.00 78.75 87 HIS A CA 1
ATOM 699 C C . HIS A 1 87 ? 20.566 8.154 -40.746 1.00 78.75 87 HIS A C 1
ATOM 701 O O . HIS A 1 87 ? 21.585 8.189 -41.445 1.00 78.75 87 HIS A O 1
ATOM 707 N N . LYS A 1 88 ? 19.880 9.269 -40.453 1.00 80.06 88 LYS A N 1
ATOM 708 C CA . LYS A 1 88 ? 20.306 10.608 -40.913 1.00 80.06 88 LYS A CA 1
ATOM 709 C C . LYS A 1 88 ? 21.723 10.940 -40.459 1.00 80.06 88 LYS A C 1
ATOM 711 O O . LYS A 1 88 ? 22.499 11.515 -41.229 1.00 80.06 88 LYS A O 1
ATOM 716 N N . ASN A 1 89 ? 22.054 10.532 -39.240 1.00 74.06 89 ASN A N 1
ATOM 717 C CA . ASN A 1 89 ? 23.321 10.824 -38.591 1.00 74.06 89 ASN A CA 1
ATOM 718 C C . ASN A 1 89 ? 24.395 9.748 -38.841 1.00 74.06 89 ASN A C 1
ATOM 720 O O . ASN A 1 89 ? 25.461 9.809 -38.243 1.00 74.06 89 ASN A O 1
ATOM 724 N N . ALA A 1 90 ? 24.158 8.811 -39.772 1.00 77.56 90 ALA A N 1
ATOM 725 C CA . ALA A 1 90 ? 25.085 7.727 -40.117 1.00 77.56 90 ALA A CA 1
ATOM 726 C C . ALA A 1 90 ? 25.455 6.823 -38.925 1.00 77.56 90 ALA A C 1
ATOM 728 O O . ALA A 1 90 ? 26.550 6.263 -38.874 1.00 77.56 90 ALA A O 1
ATOM 729 N N . TYR A 1 91 ? 24.521 6.636 -37.995 1.00 75.94 91 TYR A N 1
ATOM 730 C CA . TYR A 1 91 ? 24.670 5.690 -36.900 1.00 75.94 91 TYR A CA 1
ATOM 731 C C . TYR A 1 91 ? 23.981 4.374 -37.224 1.00 75.94 91 TYR A C 1
ATOM 733 O O . TYR A 1 91 ? 22.869 4.338 -37.759 1.00 75.94 91 TYR A O 1
ATOM 741 N N . LYS A 1 92 ? 24.659 3.281 -36.884 1.00 78.00 92 LYS A N 1
ATOM 742 C CA . LYS A 1 92 ? 24.112 1.934 -36.952 1.00 78.00 92 LYS A CA 1
ATOM 743 C C . LYS A 1 92 ? 24.046 1.384 -35.524 1.00 78.00 92 LYS A C 1
ATOM 745 O O . LYS A 1 92 ? 25.100 1.123 -34.952 1.00 78.00 92 LYS A O 1
ATOM 750 N N . PRO A 1 93 ? 22.851 1.207 -34.943 1.00 76.62 93 PRO A N 1
ATOM 751 C CA . PRO A 1 93 ? 22.735 0.683 -33.589 1.00 76.62 93 PRO A CA 1
ATOM 752 C C . PRO A 1 93 ? 23.153 -0.795 -33.539 1.00 76.62 93 PRO A C 1
ATOM 754 O O . PRO A 1 93 ? 22.851 -1.561 -34.459 1.00 76.62 93 PRO A O 1
ATOM 757 N N . THR A 1 94 ? 23.839 -1.210 -32.472 1.00 83.06 94 THR A N 1
ATOM 758 C CA . THR A 1 94 ? 24.182 -2.628 -32.233 1.00 83.06 94 THR A CA 1
ATOM 759 C C . THR A 1 94 ? 22.971 -3.462 -31.816 1.00 83.06 94 THR A C 1
ATOM 761 O O . THR A 1 94 ? 22.927 -4.659 -32.100 1.00 83.06 94 THR A O 1
ATOM 764 N N . ARG A 1 95 ? 21.975 -2.825 -31.190 1.00 84.00 95 ARG A N 1
ATOM 765 C CA . ARG A 1 95 ? 20.685 -3.400 -30.794 1.00 84.00 95 ARG A CA 1
ATOM 766 C C . ARG A 1 95 ? 19.571 -2.368 -30.930 1.00 84.00 95 ARG A C 1
ATOM 768 O O . ARG A 1 95 ? 19.822 -1.170 -30.853 1.00 84.00 95 ARG A O 1
ATOM 775 N N . LEU A 1 96 ? 18.345 -2.834 -31.146 1.00 82.44 96 LEU A N 1
ATOM 776 C CA . LEU A 1 96 ? 17.169 -1.969 -31.322 1.00 82.44 96 LEU A CA 1
ATOM 777 C C . LEU A 1 96 ? 16.274 -1.917 -30.084 1.00 82.44 96 LEU A C 1
ATOM 779 O O . LEU A 1 96 ? 15.361 -1.089 -30.033 1.00 82.44 96 LEU A O 1
ATOM 783 N N . ASP A 1 97 ? 16.548 -2.775 -29.103 1.00 88.69 97 ASP A N 1
ATOM 784 C CA . ASP A 1 97 ? 15.829 -2.841 -27.847 1.00 88.69 97 ASP A CA 1
ATOM 785 C C . ASP A 1 97 ? 16.741 -3.059 -26.630 1.00 88.69 97 ASP A C 1
ATOM 787 O O . ASP A 1 97 ? 17.886 -3.510 -26.732 1.00 88.69 97 ASP A O 1
ATOM 791 N N . SER A 1 98 ? 16.222 -2.685 -25.462 1.00 89.06 98 SER A N 1
ATOM 792 C CA . SER A 1 98 ? 16.811 -2.984 -24.159 1.00 89.06 98 SER A CA 1
ATOM 793 C C . SER A 1 98 ? 15.716 -3.338 -23.166 1.00 89.06 98 SER A C 1
ATOM 795 O O . SER A 1 98 ? 14.671 -2.688 -23.138 1.00 89.06 98 SER A O 1
ATOM 797 N N . GLU A 1 99 ? 15.974 -4.340 -22.333 1.00 93.81 99 GLU A N 1
ATOM 798 C CA . GLU A 1 99 ? 15.096 -4.706 -21.225 1.00 93.81 99 GLU A CA 1
ATOM 799 C C . GLU A 1 99 ? 15.577 -4.094 -19.911 1.00 93.81 99 GLU A C 1
ATOM 801 O O . GLU A 1 99 ? 16.768 -3.821 -19.736 1.00 93.81 99 GLU A O 1
ATOM 806 N N . TYR A 1 100 ? 14.639 -3.869 -18.997 1.00 92.62 100 TYR A N 1
ATOM 807 C CA . TYR A 1 100 ? 14.905 -3.369 -17.658 1.00 92.62 100 TYR A CA 1
ATOM 808 C C . TYR A 1 100 ? 13.852 -3.882 -16.676 1.00 92.62 100 TYR A C 1
ATOM 810 O O . TYR A 1 100 ? 12.658 -3.740 -16.936 1.00 92.62 100 TYR A O 1
ATOM 818 N N . THR A 1 101 ? 14.281 -4.427 -15.541 1.00 95.44 101 THR A N 1
ATOM 819 C CA . THR A 1 101 ? 13.379 -4.851 -14.461 1.00 95.44 101 THR A CA 1
ATOM 820 C C . THR A 1 101 ? 13.302 -3.759 -13.408 1.00 95.44 101 THR A C 1
ATOM 822 O O . THR A 1 101 ? 14.336 -3.362 -12.883 1.00 95.44 101 THR A O 1
ATOM 825 N N . ILE A 1 102 ? 12.094 -3.303 -13.078 1.00 92.94 102 ILE A N 1
ATOM 826 C CA . ILE A 1 102 ? 11.878 -2.321 -12.010 1.00 92.94 102 ILE A CA 1
ATOM 827 C C . ILE A 1 102 ? 12.165 -2.977 -10.655 1.00 92.94 102 ILE A C 1
ATOM 829 O O . ILE A 1 102 ? 11.660 -4.060 -10.363 1.00 92.94 102 ILE A O 1
ATOM 833 N N . THR A 1 103 ? 12.933 -2.314 -9.803 1.00 90.50 103 THR A N 1
ATOM 834 C CA . THR A 1 103 ? 13.385 -2.820 -8.502 1.00 90.50 103 THR A CA 1
ATOM 835 C C . THR A 1 103 ? 13.006 -1.880 -7.353 1.00 90.50 103 THR A C 1
ATOM 837 O O . THR A 1 103 ? 12.513 -0.771 -7.554 1.00 90.50 103 THR A O 1
ATOM 840 N N . THR A 1 104 ? 13.244 -2.313 -6.114 1.00 86.00 104 THR A N 1
ATOM 841 C CA . THR A 1 104 ? 13.017 -1.507 -4.900 1.00 86.00 104 THR A CA 1
ATOM 842 C C . THR A 1 104 ? 13.983 -0.334 -4.742 1.00 86.00 104 THR A C 1
ATOM 844 O O . THR A 1 104 ? 13.708 0.577 -3.961 1.00 86.00 104 THR A O 1
ATOM 847 N N . SER A 1 105 ? 15.093 -0.316 -5.484 1.00 85.62 105 SER A N 1
ATOM 848 C CA . SER A 1 105 ? 15.968 0.852 -5.587 1.00 85.62 105 SER A CA 1
ATOM 849 C C . SER A 1 105 ? 15.498 1.837 -6.654 1.00 85.62 105 SER A C 1
ATOM 851 O O . SER A 1 105 ? 16.064 2.911 -6.772 1.00 85.62 105 SER A O 1
ATOM 853 N N . ASP A 1 106 ? 14.456 1.544 -7.433 1.00 87.00 106 ASP A N 1
ATOM 854 C CA . ASP A 1 106 ? 13.997 2.458 -8.486 1.00 87.00 106 ASP A CA 1
ATOM 855 C C . ASP A 1 106 ? 12.893 3.397 -8.020 1.00 87.00 106 ASP A C 1
ATOM 857 O O . ASP A 1 106 ? 12.823 4.546 -8.463 1.00 87.00 106 ASP A O 1
ATOM 861 N N . ALA A 1 107 ? 12.045 2.934 -7.103 1.00 86.81 107 ALA A N 1
ATOM 862 C CA . ALA A 1 107 ? 10.957 3.726 -6.559 1.00 86.81 107 ALA A CA 1
ATOM 863 C C . ALA A 1 107 ? 10.466 3.205 -5.205 1.00 86.81 107 ALA A C 1
ATOM 865 O O . ALA A 1 107 ? 10.685 2.053 -4.835 1.00 86.81 107 ALA A O 1
ATOM 866 N N . ALA A 1 108 ? 9.732 4.068 -4.503 1.00 88.38 108 ALA A N 1
ATOM 867 C CA . ALA A 1 108 ? 8.954 3.684 -3.336 1.00 88.38 108 ALA A CA 1
ATOM 868 C C . ALA A 1 108 ? 7.770 2.778 -3.726 1.00 88.38 108 ALA A C 1
ATOM 870 O O . ALA A 1 108 ? 7.286 2.787 -4.867 1.00 88.38 108 ALA A O 1
ATOM 871 N N . SER A 1 109 ? 7.251 2.031 -2.755 1.00 89.25 109 SER A N 1
ATOM 872 C CA . SER A 1 109 ? 6.092 1.149 -2.920 1.00 89.25 109 SER A CA 1
ATOM 873 C C . SER A 1 109 ? 5.107 1.279 -1.776 1.00 89.25 109 SER A C 1
ATOM 875 O O . SER A 1 109 ? 5.487 1.552 -0.645 1.00 89.25 109 SER A O 1
ATOM 877 N N . PHE A 1 110 ? 3.825 1.087 -2.068 1.00 89.31 110 PHE A N 1
ATOM 878 C CA . PHE A 1 110 ? 2.847 0.894 -1.008 1.00 89.31 110 PHE A CA 1
ATOM 879 C C . PHE A 1 110 ? 3.040 -0.474 -0.355 1.00 89.31 110 PHE A C 1
ATOM 881 O O . PHE A 1 110 ? 3.320 -1.447 -1.050 1.00 89.31 110 PHE A O 1
ATOM 888 N N . ILE A 1 111 ? 2.830 -0.539 0.958 1.00 88.25 111 ILE A N 1
ATOM 889 C CA . ILE A 1 111 ? 2.721 -1.807 1.684 1.00 88.25 111 ILE A CA 1
ATOM 890 C C . ILE A 1 111 ? 1.384 -2.448 1.323 1.00 88.25 111 ILE A C 1
ATOM 892 O O . ILE A 1 111 ? 0.336 -1.810 1.471 1.00 88.25 111 ILE A O 1
ATOM 896 N N . VAL A 1 112 ? 1.419 -3.682 0.819 1.00 87.75 112 VAL A N 1
ATOM 897 C CA . VAL A 1 112 ? 0.222 -4.373 0.311 1.00 87.75 112 VAL A CA 1
ATOM 898 C C . VAL A 1 112 ? -0.219 -5.559 1.168 1.00 87.75 112 VAL A C 1
ATOM 900 O O . VAL A 1 112 ? -1.302 -6.092 0.915 1.00 87.75 112 VAL A O 1
ATOM 903 N N . SER A 1 113 ? 0.551 -5.910 2.199 1.00 89.31 113 SER A N 1
ATOM 904 C CA . SER A 1 113 ? 0.164 -6.859 3.246 1.00 89.31 113 SER A CA 1
ATOM 905 C C . SER A 1 113 ? 0.694 -6.432 4.613 1.00 89.31 113 SER A C 1
ATOM 907 O O . SER A 1 113 ? 1.734 -5.776 4.703 1.00 89.31 113 SER A O 1
ATOM 909 N N . SER A 1 114 ? 0.004 -6.827 5.684 1.00 89.25 114 SER A N 1
ATOM 910 C CA . SER A 1 114 ? 0.497 -6.634 7.052 1.00 89.25 114 SER A CA 1
ATOM 911 C C . SER A 1 114 ? 1.826 -7.338 7.330 1.00 89.25 114 SER A C 1
ATOM 913 O O . SER A 1 114 ? 2.597 -6.831 8.136 1.00 89.25 114 SER A O 1
ATOM 915 N N . ASP A 1 115 ? 2.131 -8.447 6.648 1.00 88.81 115 ASP A N 1
ATOM 916 C CA . ASP A 1 115 ? 3.376 -9.211 6.851 1.00 88.81 115 ASP A CA 1
ATOM 917 C C . ASP A 1 115 ? 4.635 -8.445 6.399 1.00 88.81 115 ASP A C 1
ATOM 919 O O . ASP A 1 115 ? 5.759 -8.798 6.753 1.00 88.81 115 ASP A O 1
ATOM 923 N N . GLU A 1 116 ? 4.467 -7.388 5.601 1.00 86.06 116 GLU A N 1
ATOM 924 C CA . GLU A 1 116 ? 5.556 -6.502 5.180 1.00 86.06 116 GLU A CA 1
ATOM 925 C C . GLU A 1 116 ? 5.888 -5.420 6.223 1.00 86.06 116 GLU A C 1
ATOM 927 O O . GLU A 1 116 ? 6.886 -4.708 6.067 1.00 86.06 116 GLU A O 1
ATOM 932 N N . LEU A 1 117 ? 5.058 -5.258 7.261 1.00 84.00 117 LEU A N 1
ATOM 933 C CA . LEU A 1 117 ? 5.328 -4.338 8.360 1.00 84.00 117 LEU A CA 1
ATOM 934 C C . LEU A 1 117 ? 6.303 -4.984 9.336 1.00 84.00 117 LEU A C 1
ATOM 936 O O . LEU A 1 117 ? 6.026 -6.029 9.913 1.00 84.00 117 LEU A O 1
ATOM 940 N N . GLN A 1 118 ? 7.438 -4.327 9.559 1.00 82.44 118 GLN A N 1
ATOM 941 C CA . GLN A 1 118 ? 8.357 -4.758 10.607 1.00 82.44 118 GLN A CA 1
ATOM 942 C C . GLN A 1 118 ? 7.727 -4.530 11.986 1.00 82.44 118 GLN A C 1
ATOM 944 O O . GLN A 1 118 ? 7.104 -3.488 12.211 1.00 82.44 118 GLN A O 1
ATOM 949 N N . ASP A 1 119 ? 7.980 -5.453 12.917 1.00 83.69 119 ASP A N 1
ATOM 950 C CA . ASP A 1 119 ? 7.446 -5.427 14.286 1.00 83.69 119 ASP A CA 1
ATOM 951 C C . ASP A 1 119 ? 7.627 -4.062 14.969 1.00 83.69 119 ASP A C 1
ATOM 953 O O . ASP A 1 119 ? 6.686 -3.531 15.549 1.00 83.69 119 ASP A O 1
ATOM 957 N N . VAL A 1 120 ? 8.801 -3.436 14.818 1.00 82.44 120 VAL A N 1
ATOM 958 C CA . VAL A 1 120 ? 9.098 -2.122 15.417 1.00 82.44 120 VAL A CA 1
ATOM 959 C C . VAL A 1 120 ? 8.145 -1.018 14.944 1.00 82.44 120 VAL A C 1
ATOM 961 O O . VAL A 1 120 ? 7.687 -0.213 15.750 1.00 82.44 120 VAL A O 1
ATOM 964 N N . PHE A 1 121 ? 7.788 -0.987 13.656 1.00 86.00 121 PHE A N 1
ATOM 965 C CA . PHE A 1 121 ? 6.851 0.016 13.140 1.00 86.00 121 PHE A CA 1
ATOM 966 C C . PHE A 1 121 ? 5.431 -0.271 13.604 1.00 86.00 121 PHE A C 1
ATOM 968 O O . PHE A 1 121 ? 4.671 0.658 13.879 1.00 86.00 121 PHE A O 1
ATOM 975 N N . PHE A 1 122 ? 5.067 -1.550 13.692 1.00 88.38 122 PHE A N 1
ATOM 976 C CA . PHE A 1 122 ? 3.769 -1.943 14.210 1.00 88.38 122 PHE A CA 1
ATOM 977 C C . PHE A 1 122 ? 3.607 -1.539 15.683 1.00 88.38 122 PHE A C 1
ATOM 979 O O . PHE A 1 122 ? 2.595 -0.928 16.029 1.00 88.38 122 PHE A O 1
ATOM 986 N N . GLU A 1 123 ? 4.623 -1.774 16.519 1.00 90.88 123 GLU A N 1
ATOM 987 C CA . GLU A 1 123 ? 4.657 -1.328 17.918 1.00 90.88 123 GLU A CA 1
ATOM 988 C C . GLU A 1 123 ? 4.496 0.199 18.030 1.00 90.88 123 GLU A C 1
ATOM 990 O O . GLU A 1 123 ? 3.628 0.676 18.762 1.00 90.88 123 GLU A O 1
ATOM 995 N N . GLU A 1 124 ? 5.243 0.985 17.244 1.00 91.50 124 GLU A N 1
ATOM 996 C CA . GLU A 1 124 ? 5.128 2.454 17.228 1.00 91.50 124 GLU A CA 1
ATOM 997 C C . GLU A 1 124 ? 3.730 2.950 16.820 1.00 91.50 124 GLU A C 1
ATOM 999 O O . GLU A 1 124 ? 3.214 3.936 17.366 1.00 91.50 124 GLU A O 1
ATOM 1004 N N . ILE A 1 125 ? 3.108 2.291 15.838 1.00 93.06 125 ILE A N 1
ATOM 1005 C CA . ILE A 1 125 ? 1.743 2.596 15.400 1.00 93.06 125 ILE A CA 1
ATOM 1006 C C . ILE A 1 125 ? 0.751 2.271 16.518 1.00 93.06 125 ILE A C 1
ATOM 1008 O O . ILE A 1 125 ? -0.137 3.080 16.812 1.00 93.06 125 ILE A O 1
ATOM 1012 N N . GLN A 1 126 ? 0.903 1.106 17.148 1.00 94.62 126 GLN A N 1
ATOM 1013 C CA . GLN A 1 126 ? 0.039 0.662 18.231 1.00 94.62 126 GLN A CA 1
ATOM 1014 C C . GLN A 1 126 ? 0.127 1.607 19.433 1.00 94.62 126 GLN A C 1
ATOM 1016 O O . GLN A 1 126 ? -0.909 2.009 19.961 1.00 94.62 126 GLN A O 1
ATOM 1021 N N . GLU A 1 127 ? 1.322 2.049 19.830 1.00 95.06 127 GLU A N 1
ATOM 1022 C CA . GLU A 1 127 ? 1.498 3.010 20.925 1.00 95.06 127 GLU A CA 1
ATOM 1023 C C . GLU A 1 127 ? 0.767 4.338 20.663 1.00 95.06 127 GLU A C 1
ATOM 1025 O O . GLU A 1 127 ? 0.096 4.887 21.549 1.00 95.06 127 GLU A O 1
ATOM 1030 N N . GLN A 1 128 ? 0.847 4.856 19.435 1.00 95.25 128 GLN A N 1
ATOM 1031 C CA . GLN A 1 128 ? 0.137 6.079 19.054 1.00 95.25 128 GLN A CA 1
ATOM 1032 C C . GLN A 1 128 ? -1.382 5.872 19.030 1.00 95.25 128 GLN A C 1
ATOM 1034 O O . GLN A 1 128 ? -2.130 6.732 19.512 1.00 95.25 128 GLN A O 1
ATOM 1039 N N . ALA A 1 129 ? -1.851 4.730 18.524 1.00 96.25 129 ALA A N 1
ATOM 1040 C CA . ALA A 1 129 ? -3.265 4.376 18.529 1.00 96.25 129 ALA A CA 1
ATOM 1041 C C . ALA A 1 129 ? -3.809 4.253 19.960 1.00 96.25 129 ALA A C 1
ATOM 1043 O O . ALA A 1 129 ? -4.858 4.816 20.284 1.00 96.25 129 ALA A O 1
ATOM 1044 N N . GLU A 1 130 ? -3.059 3.616 20.856 1.00 95.44 130 GLU A N 1
ATOM 1045 C CA . GLU A 1 130 ? -3.404 3.518 22.270 1.00 95.44 130 GLU A CA 1
ATOM 1046 C C . GLU A 1 130 ? -3.475 4.885 22.952 1.00 95.44 130 GLU A C 1
ATOM 1048 O O . GLU A 1 130 ? -4.357 5.117 23.778 1.00 95.44 130 GLU A O 1
ATOM 1053 N N . SER A 1 131 ? -2.580 5.815 22.609 1.00 95.31 131 SER A N 1
ATOM 1054 C CA . SER A 1 131 ? -2.639 7.193 23.109 1.00 95.31 131 SER A CA 1
ATOM 1055 C C . SER A 1 131 ? -3.952 7.886 22.712 1.00 95.31 131 SER A C 1
ATOM 1057 O O . SER A 1 131 ? -4.610 8.516 23.547 1.00 95.31 131 SER A O 1
ATOM 1059 N N . ILE A 1 132 ? -4.396 7.697 21.465 1.00 95.88 132 ILE A N 1
ATOM 1060 C CA . ILE A 1 132 ? -5.674 8.223 20.961 1.00 95.88 132 ILE A CA 1
ATOM 1061 C C . ILE A 1 132 ? -6.862 7.588 21.695 1.00 95.88 132 ILE A C 1
ATOM 1063 O O . ILE A 1 132 ? -7.778 8.302 22.114 1.00 95.88 132 ILE A O 1
ATOM 1067 N N . ILE A 1 133 ? -6.844 6.269 21.903 1.00 95.50 133 ILE A N 1
ATOM 1068 C CA . ILE A 1 133 ? -7.895 5.562 22.649 1.00 95.50 133 ILE A CA 1
ATOM 1069 C C . ILE A 1 133 ? -7.950 6.027 24.105 1.00 95.50 133 ILE A C 1
ATOM 1071 O O . ILE A 1 133 ? -9.031 6.347 24.600 1.00 95.50 133 ILE A O 1
ATOM 1075 N N . LYS A 1 134 ? -6.803 6.161 24.781 1.00 94.12 134 LYS A N 1
ATOM 1076 C CA . LYS A 1 134 ? -6.730 6.700 26.150 1.00 94.12 134 LYS A CA 1
ATOM 1077 C C . LYS A 1 134 ? -7.364 8.084 26.236 1.00 94.12 134 LYS A C 1
ATOM 1079 O O . LYS A 1 134 ? -8.166 8.328 27.136 1.00 94.12 134 LYS A O 1
ATOM 1084 N N . ALA A 1 135 ? -7.048 8.973 25.294 1.00 93.81 135 ALA A N 1
ATOM 1085 C CA . ALA A 1 135 ? -7.630 10.311 25.250 1.00 93.81 135 ALA A CA 1
ATOM 1086 C C . ALA A 1 135 ? -9.156 10.269 25.041 1.00 93.81 135 ALA A C 1
ATOM 1088 O O . ALA A 1 135 ? -9.897 10.949 25.752 1.00 93.81 135 ALA A O 1
ATOM 1089 N N . PHE A 1 136 ? -9.635 9.425 24.121 1.00 93.75 136 PHE A N 1
ATOM 1090 C CA . PHE A 1 136 ? -11.062 9.224 23.858 1.00 93.75 136 PHE A CA 1
ATOM 1091 C C . PHE A 1 136 ? -11.836 8.712 25.086 1.00 93.75 136 PHE A C 1
ATOM 1093 O O . PHE A 1 136 ? -12.938 9.192 25.370 1.00 93.75 136 PHE A O 1
ATOM 1100 N N . LEU A 1 137 ? -11.271 7.754 25.824 1.00 92.81 137 LEU A N 1
ATOM 1101 C CA . LEU A 1 137 ? -11.893 7.195 27.028 1.00 92.81 137 LEU A CA 1
ATOM 1102 C C . LEU A 1 137 ? -11.866 8.186 28.195 1.00 92.81 137 LEU A C 1
ATOM 1104 O O . LEU A 1 137 ? -12.864 8.320 28.908 1.00 92.81 137 LEU A O 1
ATOM 1108 N N . ALA A 1 138 ? -10.767 8.930 28.353 1.00 91.50 138 ALA A N 1
ATOM 1109 C CA . ALA A 1 138 ? -10.640 9.966 29.373 1.00 91.50 138 ALA A CA 1
ATOM 1110 C C . ALA A 1 138 ? -11.675 11.089 29.189 1.00 91.50 138 ALA A C 1
ATOM 1112 O O . ALA A 1 138 ? -12.304 11.496 30.167 1.00 91.50 138 ALA A O 1
ATOM 1113 N N . ASP A 1 139 ? -11.915 11.532 27.949 1.00 90.75 139 ASP A N 1
ATOM 1114 C CA . ASP A 1 139 ? -12.958 12.518 27.615 1.00 90.75 139 ASP A CA 1
ATOM 1115 C C . ASP A 1 139 ? -14.358 12.049 28.059 1.00 90.75 139 ASP A C 1
ATOM 1117 O O . ASP A 1 139 ? -15.169 12.817 28.579 1.00 90.75 139 ASP A O 1
ATOM 1121 N N . ARG A 1 140 ? -14.603 10.737 27.972 1.00 88.69 140 ARG A N 1
ATOM 1122 C CA . 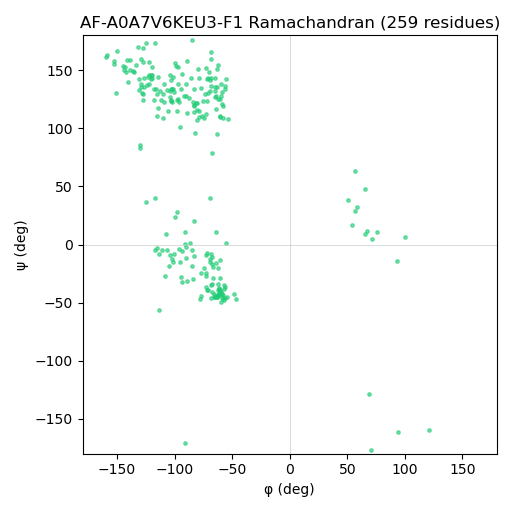ARG A 1 140 ? -15.846 10.087 28.415 1.00 88.69 140 ARG A CA 1
ATOM 1123 C C . ARG A 1 140 ? -15.861 9.700 29.889 1.00 88.69 140 ARG A C 1
ATOM 1125 O O . ARG A 1 140 ? -16.852 9.146 30.359 1.00 88.69 140 ARG A O 1
ATOM 1132 N N . ARG A 1 141 ? -14.792 10.005 30.633 1.00 88.00 141 ARG A N 1
ATOM 1133 C CA . ARG A 1 141 ? -14.608 9.616 32.042 1.00 88.00 141 ARG A CA 1
ATOM 1134 C C . ARG A 1 141 ? -14.704 8.102 32.254 1.00 88.00 141 ARG A C 1
ATOM 1136 O O . ARG A 1 141 ? -15.089 7.647 33.330 1.00 88.00 141 ARG A O 1
ATOM 1143 N N . ILE A 1 142 ? -14.351 7.325 31.234 1.00 87.12 142 ILE A N 1
ATOM 1144 C CA . ILE A 1 142 ? -14.262 5.872 31.320 1.00 87.12 142 ILE A CA 1
ATOM 1145 C C . ILE A 1 142 ? -12.896 5.550 31.917 1.00 87.12 142 ILE A C 1
ATOM 1147 O O . ILE A 1 142 ? -11.859 5.852 31.337 1.00 87.12 142 ILE A O 1
ATOM 1151 N N . THR A 1 143 ? -12.906 4.977 33.117 1.00 76.00 143 THR A N 1
ATOM 1152 C CA . THR A 1 143 ? -11.694 4.653 33.887 1.00 76.00 143 THR A CA 1
ATOM 1153 C C . THR A 1 143 ? -11.304 3.181 33.799 1.00 76.00 143 THR A C 1
ATOM 1155 O O . THR A 1 143 ? -10.244 2.797 34.292 1.00 76.00 143 THR A O 1
ATOM 1158 N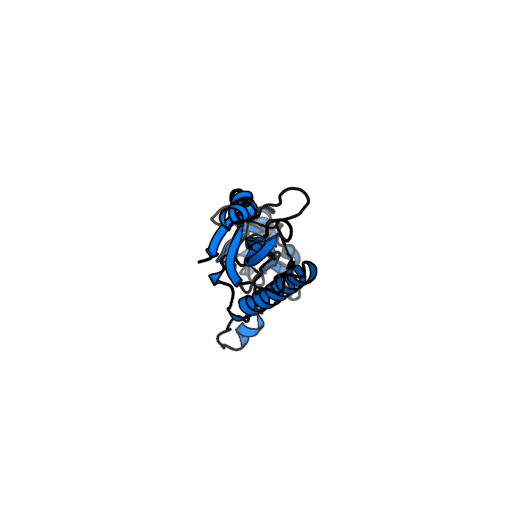 N . LYS A 1 144 ? -12.170 2.351 33.208 1.00 77.44 144 LYS A N 1
ATOM 1159 C CA . LYS A 1 144 ? -11.920 0.924 32.995 1.00 77.44 144 LYS A CA 1
ATOM 1160 C C . LYS A 1 144 ? -10.885 0.715 31.880 1.00 77.44 144 LYS A C 1
ATOM 1162 O O . LYS A 1 144 ? -10.789 1.568 30.996 1.00 77.44 144 LYS A O 1
ATOM 1167 N N . PRO A 1 145 ? -10.126 -0.395 31.922 1.00 81.62 145 PRO A N 1
ATOM 1168 C CA . PRO A 1 145 ? -9.158 -0.707 30.882 1.00 81.62 145 PRO A CA 1
ATOM 1169 C C . PRO A 1 145 ? -9.859 -0.925 29.538 1.00 81.62 145 PRO A C 1
ATOM 1171 O O . PRO A 1 145 ? -11.024 -1.326 29.484 1.00 81.62 145 PRO A O 1
ATOM 1174 N N . TYR A 1 146 ? -9.122 -0.626 28.478 1.00 92.69 146 TYR A N 1
ATOM 1175 C CA . TYR A 1 146 ? -9.420 -1.059 27.123 1.00 92.69 146 TYR A CA 1
ATOM 1176 C C . TYR A 1 146 ? -8.549 -2.273 26.799 1.00 92.69 146 TYR A C 1
ATOM 1178 O O . TYR A 1 146 ? -7.484 -2.444 27.400 1.00 92.69 146 TYR A O 1
ATOM 1186 N N . GLU A 1 147 ? -8.989 -3.084 25.849 1.00 95.44 147 GLU A N 1
ATOM 1187 C CA . GLU A 1 147 ? -8.246 -4.236 25.342 1.00 95.44 147 GLU A CA 1
ATOM 1188 C C . GLU A 1 147 ? -8.018 -4.049 23.843 1.00 95.44 147 GLU A C 1
ATOM 1190 O O . GLU A 1 147 ? -8.852 -3.466 23.149 1.00 95.44 147 GLU A O 1
ATOM 1195 N N . TYR A 1 148 ? -6.844 -4.453 23.361 1.00 96.12 148 TYR A N 1
ATOM 1196 C CA . TYR A 1 148 ? -6.551 -4.492 21.933 1.00 96.12 148 TYR A CA 1
ATOM 1197 C C . TYR A 1 148 ? -7.083 -5.811 21.376 1.00 96.12 148 TYR A C 1
ATOM 1199 O O . TYR A 1 148 ? -6.701 -6.873 21.856 1.00 96.12 148 TYR A O 1
ATOM 1207 N N . GLU A 1 149 ? -7.966 -5.726 20.387 1.00 96.88 149 GLU A N 1
ATOM 1208 C CA . GLU A 1 149 ? -8.659 -6.885 19.808 1.00 96.88 149 GLU A CA 1
ATOM 1209 C C . GLU A 1 149 ? -7.946 -7.416 18.559 1.00 96.88 149 GLU A C 1
ATOM 1211 O O . GLU A 1 149 ? -8.246 -8.507 18.096 1.00 96.88 149 GLU A O 1
ATOM 1216 N N . GLY A 1 150 ? -7.027 -6.636 17.985 1.00 96.38 150 GLY A N 1
ATOM 1217 C CA . GLY A 1 150 ? -6.359 -6.952 16.727 1.00 96.38 150 GLY A CA 1
ATOM 1218 C C . GLY A 1 150 ? -6.576 -5.879 15.665 1.00 96.38 150 GLY A C 1
ATOM 1219 O O . GLY A 1 150 ? -6.886 -4.716 15.964 1.00 96.38 150 GLY A O 1
ATOM 1220 N N . MET A 1 151 ? -6.387 -6.246 14.398 1.00 96.50 151 MET A N 1
ATOM 1221 C CA . MET A 1 151 ? -6.480 -5.290 13.294 1.00 96.50 151 MET A CA 1
ATOM 1222 C C . MET A 1 151 ? -7.133 -5.830 12.028 1.00 96.50 151 MET A C 1
ATOM 1224 O O . MET A 1 151 ? -7.129 -7.024 11.744 1.00 96.50 151 MET A O 1
ATOM 1228 N N . TYR A 1 152 ? -7.617 -4.892 11.218 1.00 97.19 152 TYR A N 1
ATOM 1229 C CA . TYR A 1 152 ? -7.895 -5.117 9.805 1.00 97.19 152 TYR A CA 1
ATOM 1230 C C . TYR A 1 152 ? -6.888 -4.347 8.957 1.00 97.19 152 TYR A C 1
ATOM 1232 O O . TYR A 1 152 ? -6.740 -3.137 9.144 1.00 97.19 152 TYR A O 1
ATOM 1240 N N . PHE A 1 153 ? -6.247 -5.012 7.997 1.00 96.44 153 PHE A N 1
ATOM 1241 C CA . PHE A 1 153 ? -5.387 -4.359 7.008 1.00 96.44 153 PHE A CA 1
ATOM 1242 C C . PHE A 1 153 ? -6.068 -4.382 5.641 1.00 96.44 153 PHE A C 1
ATOM 1244 O O . PHE A 1 153 ? -6.451 -5.440 5.158 1.00 96.44 153 PHE A O 1
ATOM 1251 N N . LEU A 1 154 ? -6.285 -3.216 5.038 1.00 95.31 154 LEU A N 1
ATOM 1252 C CA . LEU A 1 154 ? -7.006 -3.050 3.780 1.00 95.31 154 LEU A CA 1
ATOM 1253 C C . LEU A 1 154 ? -6.047 -2.590 2.683 1.00 95.31 154 LEU A C 1
ATOM 1255 O O . LEU A 1 154 ? -5.463 -1.507 2.770 1.00 95.31 154 LEU A O 1
ATOM 1259 N N . THR A 1 155 ? -6.000 -3.354 1.594 1.00 93.00 155 THR A N 1
ATOM 1260 C CA . THR A 1 155 ? -5.168 -3.078 0.417 1.00 93.00 155 THR A CA 1
ATOM 1261 C C . THR A 1 155 ? -6.045 -2.794 -0.802 1.00 93.00 155 THR A C 1
ATOM 1263 O O . THR A 1 155 ? -6.965 -3.568 -1.084 1.00 93.00 155 THR A O 1
ATOM 1266 N N . PRO A 1 156 ? -5.817 -1.693 -1.544 1.00 91.31 156 PRO A N 1
ATOM 1267 C CA . PRO A 1 156 ? -6.605 -1.409 -2.734 1.00 91.31 156 PRO A CA 1
ATOM 1268 C C . PRO A 1 156 ? -6.487 -2.528 -3.780 1.00 91.31 156 PRO A C 1
ATOM 1270 O O . PRO A 1 156 ? -5.404 -3.034 -4.078 1.00 91.31 156 PRO A O 1
ATOM 1273 N N . LYS A 1 157 ? -7.613 -2.889 -4.397 1.00 89.00 157 LYS A N 1
ATOM 1274 C CA . LYS A 1 157 ? -7.653 -3.761 -5.579 1.00 89.00 157 LYS A CA 1
ATOM 1275 C C . LYS A 1 157 ? -7.046 -3.050 -6.788 1.00 89.00 157 LYS A C 1
ATOM 1277 O O . LYS A 1 157 ? -6.935 -1.828 -6.803 1.00 89.00 157 LYS A O 1
ATOM 1282 N N . ALA A 1 158 ? -6.738 -3.797 -7.853 1.00 81.00 158 ALA A N 1
ATOM 1283 C CA . ALA A 1 158 ? -6.176 -3.256 -9.099 1.00 81.00 158 ALA A CA 1
ATOM 1284 C C . ALA A 1 158 ? -6.915 -1.997 -9.613 1.00 81.00 158 ALA A C 1
ATOM 1286 O O . ALA A 1 158 ? -6.287 -0.984 -9.916 1.00 81.00 158 ALA A O 1
ATOM 1287 N N . HIS A 1 159 ? -8.253 -2.024 -9.643 1.00 75.62 159 HIS A N 1
ATOM 1288 C CA . HIS A 1 159 ? -9.079 -0.867 -10.019 1.00 75.62 159 HIS A CA 1
ATOM 1289 C C . HIS A 1 159 ? -9.202 0.186 -8.911 1.00 75.62 159 HIS A C 1
ATOM 1291 O O . HIS A 1 159 ? -9.421 1.353 -9.215 1.00 75.62 159 HIS A O 1
ATOM 1297 N N . GLY A 1 160 ? -9.025 -0.194 -7.645 1.00 72.31 160 GLY A N 1
ATOM 1298 C CA . GLY A 1 160 ? -8.973 0.727 -6.508 1.00 72.31 160 GLY A CA 1
ATOM 1299 C C . GLY A 1 160 ? -7.745 1.638 -6.554 1.00 72.31 160 GLY A C 1
ATOM 1300 O O . GLY A 1 160 ? -7.799 2.795 -6.160 1.00 72.31 160 GLY A O 1
ATOM 1301 N N . TRP A 1 161 ? -6.638 1.206 -7.150 1.00 74.81 161 TRP A N 1
ATOM 1302 C CA . TRP A 1 161 ? -5.510 2.117 -7.339 1.00 74.81 161 TRP A CA 1
ATOM 1303 C C . TRP A 1 161 ? -5.796 3.242 -8.351 1.00 74.81 161 TRP A C 1
ATOM 1305 O O . TRP A 1 161 ? -4.966 4.128 -8.514 1.00 74.81 161 TRP A O 1
ATOM 1315 N N . GLN A 1 162 ? -6.918 3.229 -9.078 1.00 67.00 162 GLN A N 1
ATOM 1316 C CA . GLN A 1 162 ? -7.271 4.297 -10.018 1.00 67.00 162 GLN A CA 1
ATOM 1317 C C . GLN A 1 162 ? -7.861 5.520 -9.298 1.00 67.00 162 GLN A C 1
ATOM 1319 O O . GLN A 1 162 ? -8.469 5.416 -8.236 1.00 67.00 162 GLN A O 1
ATOM 1324 N N . GLN A 1 163 ? -7.668 6.704 -9.881 1.00 59.59 163 GLN A N 1
ATOM 1325 C CA . GLN A 1 163 ? -8.203 7.956 -9.350 1.00 59.59 163 GLN A CA 1
ATOM 1326 C C . GLN A 1 163 ? -9.737 7.929 -9.385 1.00 59.59 163 GLN A C 1
ATOM 1328 O O . GLN A 1 163 ? -10.332 7.926 -10.464 1.00 59.59 163 GLN A O 1
ATOM 1333 N N . VAL A 1 164 ? -10.388 7.980 -8.221 1.00 49.81 164 VAL A N 1
ATOM 1334 C CA . VAL A 1 164 ? -11.845 8.141 -8.149 1.00 49.81 164 VAL A CA 1
ATOM 1335 C C . VAL A 1 164 ? -12.160 9.624 -7.968 1.00 49.81 164 VAL A C 1
ATOM 1337 O O . VAL A 1 164 ? -12.009 10.195 -6.891 1.00 49.81 164 VAL A O 1
ATOM 1340 N N . GLY A 1 165 ? -12.554 10.292 -9.054 1.00 57.84 165 GLY A N 1
ATOM 1341 C CA . GLY A 1 165 ? -12.968 11.698 -9.024 1.00 57.84 165 GLY A CA 1
ATOM 1342 C C . GLY A 1 165 ? -11.832 12.690 -8.726 1.00 57.84 165 GLY A C 1
ATOM 1343 O O . GLY A 1 165 ? -10.806 12.691 -9.406 1.00 57.84 165 GLY A O 1
ATOM 1344 N N . TRP A 1 166 ? -12.036 13.585 -7.752 1.00 41.91 166 TRP A N 1
ATOM 1345 C CA . TRP A 1 166 ? -11.248 14.806 -7.481 1.00 41.91 166 TRP A CA 1
ATOM 1346 C C . TRP A 1 166 ? -9.806 14.593 -6.954 1.00 41.91 166 TRP A C 1
ATOM 1348 O O . TRP A 1 166 ? -9.337 15.350 -6.111 1.00 41.91 166 TRP A O 1
ATOM 1358 N N . GLY A 1 167 ? -9.065 13.607 -7.463 1.00 48.31 167 GLY A N 1
ATOM 1359 C CA . GLY A 1 167 ? -7.601 13.549 -7.314 1.00 48.31 167 GLY A CA 1
ATOM 1360 C C . GLY A 1 167 ? -7.064 12.616 -6.234 1.00 48.31 167 GLY A C 1
ATOM 1361 O O . GLY A 1 167 ? -5.856 12.607 -6.010 1.00 48.31 167 GLY A O 1
ATOM 1362 N N . SER A 1 168 ? -7.910 11.822 -5.575 1.00 57.16 168 SER A N 1
ATOM 1363 C CA . SER A 1 168 ? -7.466 10.887 -4.536 1.00 57.16 168 SER A CA 1
ATOM 1364 C C . SER A 1 168 ? -7.438 9.446 -5.049 1.00 57.16 168 SER A C 1
ATOM 1366 O O . SER A 1 168 ? -8.425 8.939 -5.579 1.00 57.16 168 SER A O 1
ATOM 1368 N N . TYR A 1 169 ? -6.289 8.794 -4.882 1.00 70.06 169 TYR A N 1
ATOM 1369 C CA . TYR A 1 169 ? -6.119 7.352 -5.056 1.00 70.06 169 TYR A CA 1
ATOM 1370 C C . TYR A 1 169 ? -6.489 6.639 -3.755 1.00 70.06 169 TYR A C 1
ATOM 1372 O O . TYR A 1 169 ? -6.168 7.153 -2.677 1.00 70.06 169 TYR A O 1
ATOM 1380 N N . TYR A 1 170 ? -7.117 5.462 -3.837 1.00 83.31 170 TYR A N 1
ATOM 1381 C CA . TYR A 1 170 ? -7.218 4.597 -2.665 1.00 83.31 170 TYR A CA 1
ATOM 1382 C C . TYR A 1 170 ? -5.807 4.173 -2.242 1.00 83.31 170 TYR A C 1
ATOM 1384 O O . TYR A 1 170 ? -4.953 3.863 -3.072 1.00 83.31 170 TYR A O 1
ATOM 1392 N N . ARG A 1 171 ? -5.551 4.225 -0.937 1.00 87.19 171 ARG A N 1
ATOM 1393 C CA . ARG A 1 171 ? -4.265 3.890 -0.311 1.00 87.19 171 ARG A CA 1
ATOM 1394 C C . ARG A 1 171 ? -4.475 2.773 0.702 1.00 87.19 171 ARG A C 1
ATOM 1396 O O . ARG A 1 171 ? -5.608 2.665 1.184 1.00 87.19 171 ARG A O 1
ATOM 1403 N N . PRO A 1 172 ? -3.430 2.003 1.051 1.00 91.25 172 PRO A N 1
ATOM 1404 C CA . PRO A 1 172 ? -3.514 1.043 2.140 1.00 91.25 172 PRO A CA 1
ATOM 1405 C C . PRO A 1 172 ? -3.963 1.713 3.438 1.00 91.25 172 PRO A C 1
ATOM 1407 O O . PRO A 1 172 ? -3.598 2.868 3.714 1.00 91.25 172 PRO A O 1
ATOM 1410 N N . LYS A 1 173 ? -4.773 0.992 4.208 1.00 93.44 173 LYS A N 1
ATOM 1411 C CA . LYS A 1 173 ? -5.315 1.439 5.492 1.00 93.44 173 LYS A CA 1
ATOM 1412 C C . LYS A 1 173 ? -5.226 0.311 6.505 1.00 93.44 173 LYS A C 1
ATOM 1414 O O . LYS A 1 173 ? -5.385 -0.847 6.152 1.00 93.44 173 LYS A O 1
ATOM 1419 N N . MET A 1 174 ? -5.065 0.671 7.765 1.00 95.62 174 MET A N 1
ATOM 1420 C CA . MET A 1 174 ? -5.131 -0.255 8.884 1.00 95.62 174 MET A CA 1
ATOM 1421 C C . MET A 1 174 ? -6.143 0.274 9.889 1.00 95.62 174 MET A C 1
ATOM 1423 O O . MET A 1 174 ? -6.137 1.468 10.194 1.00 95.62 174 MET A O 1
ATOM 1427 N N . TYR A 1 175 ? -6.998 -0.601 10.402 1.00 96.69 175 TYR A N 1
ATOM 1428 C CA . TYR A 1 175 ? -7.875 -0.317 11.529 1.00 96.69 175 TYR A CA 1
ATOM 1429 C C . TYR A 1 175 ? -7.400 -1.122 12.734 1.00 96.69 175 TYR A C 1
ATOM 1431 O O . TYR A 1 175 ? -7.563 -2.338 12.746 1.00 96.69 175 TYR A O 1
ATOM 1439 N N . LEU A 1 176 ? -6.833 -0.450 13.737 1.00 97.38 176 LEU A N 1
ATOM 1440 C CA . LEU A 1 176 ? -6.529 -1.050 15.035 1.00 97.38 176 LEU A CA 1
ATOM 1441 C C . LEU A 1 176 ? -7.791 -1.015 15.891 1.00 97.38 176 LEU A C 1
ATOM 1443 O O . LEU A 1 176 ? -8.332 0.069 16.132 1.00 97.38 176 LEU A O 1
ATOM 1447 N N . VAL A 1 177 ? -8.275 -2.180 16.313 1.00 97.69 177 VAL A N 1
ATOM 1448 C CA . VAL A 1 177 ? -9.549 -2.321 17.020 1.00 97.69 177 VAL A CA 1
ATOM 1449 C C . VAL A 1 177 ? -9.309 -2.516 18.508 1.00 97.69 177 VAL A C 1
ATOM 1451 O O . VAL A 1 177 ? -8.473 -3.310 18.928 1.00 97.69 177 VAL A O 1
ATOM 1454 N N . TYR A 1 178 ? -10.073 -1.779 19.306 1.00 96.56 178 TYR A N 1
ATOM 1455 C CA . TYR A 1 178 ? -10.021 -1.820 20.756 1.00 96.56 178 TYR A CA 1
ATOM 1456 C C . TYR A 1 178 ? -11.418 -2.019 21.325 1.00 96.56 178 TYR A C 1
ATOM 1458 O O . TYR A 1 178 ? -12.367 -1.360 20.878 1.00 96.56 178 TYR A O 1
ATOM 1466 N N . SER A 1 179 ? -11.543 -2.868 22.339 1.00 96.06 179 SER A N 1
ATOM 1467 C CA . SER A 1 179 ? -12.751 -2.959 23.148 1.00 96.06 179 SER A CA 1
ATOM 1468 C C . SER A 1 179 ? -12.604 -2.180 24.451 1.00 96.06 179 SER A C 1
ATOM 1470 O O . SER A 1 179 ? -11.508 -1.928 24.950 1.00 96.06 179 SER A O 1
ATOM 1472 N N . TYR A 1 180 ? -13.726 -1.732 24.998 1.00 94.38 180 TYR A N 1
ATOM 1473 C CA . TYR A 1 180 ? -13.790 -1.099 26.307 1.00 94.38 180 TYR A CA 1
ATOM 1474 C C . TYR A 1 180 ? -15.169 -1.307 26.923 1.00 94.38 180 TYR A C 1
ATOM 1476 O O . TYR A 1 180 ? -16.162 -1.533 26.232 1.00 94.38 180 TYR A O 1
ATOM 1484 N N . ILE A 1 181 ? -15.253 -1.202 28.245 1.00 91.88 181 ILE A N 1
ATOM 1485 C CA . ILE A 1 181 ? -16.516 -1.365 28.963 1.00 91.88 181 ILE A CA 1
ATOM 1486 C C . ILE A 1 181 ? -17.123 0.004 29.262 1.00 91.88 181 ILE A C 1
ATOM 1488 O O . ILE A 1 181 ? -16.521 0.825 29.955 1.00 91.88 181 ILE A O 1
ATOM 1492 N N . GLU A 1 182 ? -18.359 0.209 28.817 1.00 89.00 182 GLU A N 1
ATOM 1493 C CA . GLU A 1 182 ? -19.164 1.388 29.121 1.00 89.00 182 GLU A CA 1
ATOM 1494 C C . GLU A 1 182 ? -20.354 0.989 30.001 1.00 89.00 182 GLU A C 1
ATOM 1496 O O . GLU A 1 182 ? -21.053 0.012 29.722 1.00 89.00 182 GLU A O 1
ATOM 1501 N N . THR A 1 183 ? -20.577 1.741 31.079 1.00 86.69 183 THR A N 1
ATOM 1502 C CA . THR A 1 183 ? -21.767 1.591 31.921 1.00 86.69 183 THR A CA 1
ATOM 1503 C C . THR A 1 183 ? -22.739 2.715 31.597 1.00 86.69 183 THR A C 1
ATOM 1505 O O . THR A 1 183 ? -22.389 3.891 31.707 1.00 86.69 183 THR A O 1
ATOM 1508 N N . ASP A 1 184 ? -23.966 2.363 31.226 1.00 82.94 184 ASP A N 1
ATOM 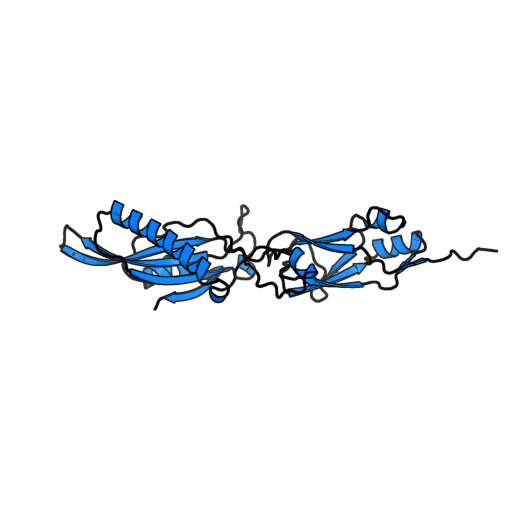1509 C CA . ASP A 1 184 ? -25.058 3.324 31.134 1.00 82.94 184 ASP A CA 1
ATOM 1510 C C . ASP A 1 184 ? -25.525 3.696 32.545 1.00 82.94 184 ASP A C 1
ATOM 1512 O O . ASP A 1 184 ? -26.158 2.903 33.238 1.00 82.94 184 ASP A O 1
ATOM 1516 N N . ASN A 1 185 ? -25.230 4.926 32.964 1.00 80.19 185 ASN A N 1
ATOM 1517 C CA . ASN A 1 185 ? -25.555 5.424 34.302 1.00 80.19 185 ASN A CA 1
ATOM 1518 C C . ASN A 1 185 ? -27.067 5.581 34.560 1.00 80.19 185 ASN A C 1
ATOM 1520 O O . ASN A 1 185 ? -27.457 5.856 35.693 1.00 80.19 185 ASN A O 1
ATOM 1524 N N . LEU A 1 186 ? -27.919 5.479 33.533 1.00 82.81 186 LEU A N 1
ATOM 1525 C CA . LEU A 1 186 ? -29.376 5.538 33.688 1.00 82.81 186 LEU A CA 1
ATOM 1526 C C . LEU A 1 186 ? -29.990 4.160 33.939 1.00 82.81 186 LEU A C 1
ATOM 1528 O O . LEU A 1 186 ? -31.028 4.067 34.592 1.00 82.81 186 LEU A O 1
ATOM 1532 N N . THR A 1 187 ? -29.381 3.108 33.390 1.00 87.88 187 THR A N 1
ATOM 1533 C CA . THR A 1 187 ? -29.926 1.742 33.416 1.00 87.88 187 THR A CA 1
ATOM 1534 C C . THR A 1 187 ? -29.053 0.752 34.186 1.00 87.88 187 THR A C 1
ATOM 1536 O O . THR A 1 187 ? -29.442 -0.405 34.323 1.00 87.88 187 THR A O 1
ATOM 1539 N N . ASP A 1 188 ? -27.877 1.183 34.655 1.00 83.62 188 ASP A N 1
ATOM 1540 C CA . ASP A 1 188 ? -26.797 0.351 35.204 1.00 83.62 188 ASP A CA 1
ATOM 1541 C C . ASP A 1 188 ? -26.344 -0.779 34.257 1.00 83.62 188 ASP A C 1
ATOM 1543 O O . ASP A 1 188 ? -25.664 -1.728 34.658 1.00 83.62 188 ASP A O 1
ATOM 1547 N N . THR A 1 189 ? -26.690 -0.676 32.969 1.00 87.81 189 THR A N 1
ATOM 1548 C CA . THR A 1 189 ? -26.330 -1.680 31.969 1.00 87.81 189 THR A CA 1
ATOM 1549 C C . THR A 1 189 ? -24.855 -1.543 31.625 1.00 87.81 189 THR A C 1
ATOM 1551 O O . THR A 1 189 ? -24.397 -0.492 31.178 1.00 87.81 189 THR A O 1
ATOM 1554 N N . VAL A 1 190 ? -24.109 -2.630 31.796 1.00 88.19 190 VAL A N 1
ATOM 1555 C CA . VAL A 1 190 ? -22.696 -2.718 31.427 1.00 88.19 190 VAL A CA 1
ATOM 1556 C C . VAL A 1 190 ? -22.596 -3.349 30.046 1.00 88.19 190 VAL A C 1
ATOM 1558 O O . VAL A 1 190 ? -23.075 -4.462 29.842 1.00 88.19 190 VAL A O 1
ATOM 1561 N N . THR A 1 191 ? -21.978 -2.644 29.101 1.00 89.88 191 THR A N 1
ATOM 1562 C CA . THR A 1 191 ? -21.852 -3.104 27.714 1.00 89.88 191 THR A CA 1
ATOM 1563 C C . THR A 1 191 ? -20.402 -3.016 27.259 1.00 89.88 191 THR A C 1
ATOM 1565 O O . THR A 1 191 ? -19.746 -1.996 27.475 1.00 89.88 191 THR A O 1
ATOM 1568 N N . THR A 1 192 ? -19.916 -4.062 26.595 1.00 92.94 192 THR A N 1
ATOM 1569 C CA . THR A 1 192 ? -18.665 -3.994 25.835 1.00 92.94 192 THR A CA 1
ATOM 1570 C C . THR A 1 192 ? -18.904 -3.199 24.557 1.00 92.94 192 THR A C 1
ATOM 1572 O O . THR A 1 192 ? -19.868 -3.435 23.828 1.00 92.94 192 THR A O 1
ATOM 1575 N N . LYS A 1 193 ? -18.044 -2.220 24.307 1.00 94.50 193 LYS A N 1
ATOM 1576 C CA . LYS A 1 193 ? -18.063 -1.352 23.137 1.00 94.50 193 LYS A CA 1
ATOM 1577 C C . LYS A 1 193 ? -16.762 -1.511 22.377 1.00 94.50 193 LYS A C 1
ATOM 1579 O O . LYS A 1 193 ? -15.734 -1.779 22.984 1.00 94.50 193 LYS A O 1
ATOM 1584 N N . TYR A 1 194 ? -16.812 -1.273 21.075 1.00 96.00 194 TYR A N 1
ATOM 1585 C CA . TYR A 1 194 ? -15.654 -1.361 20.198 1.00 96.00 194 TYR A CA 1
ATOM 1586 C C . TYR A 1 194 ? -15.385 -0.024 19.524 1.00 96.00 194 TYR A C 1
ATOM 1588 O O . TYR A 1 194 ? -16.312 0.733 19.197 1.00 96.00 194 TYR A O 1
ATOM 1596 N N . LYS A 1 195 ? -14.102 0.255 19.313 1.00 95.94 195 LYS A N 1
ATOM 1597 C CA . LYS A 1 195 ? -13.607 1.455 18.653 1.00 95.94 195 LYS A CA 1
ATOM 1598 C C . LYS A 1 195 ? -12.415 1.119 17.775 1.00 95.94 195 LYS A C 1
ATOM 1600 O O . LYS A 1 195 ? -11.648 0.225 18.105 1.00 95.94 195 LYS A O 1
ATOM 1605 N N . ALA A 1 196 ? -12.258 1.852 16.679 1.00 97.12 196 ALA A N 1
ATOM 1606 C CA . ALA A 1 196 ? -11.120 1.692 15.792 1.00 97.12 196 ALA A CA 1
ATOM 1607 C C . ALA A 1 196 ? -10.311 2.986 15.686 1.00 97.12 196 ALA A C 1
ATOM 1609 O O . ALA A 1 196 ? -10.869 4.090 15.636 1.00 97.12 196 ALA A O 1
ATOM 1610 N N . VAL A 1 197 ? -8.995 2.828 15.603 1.00 97.50 197 VAL A N 1
ATOM 1611 C CA . VAL A 1 197 ? -8.070 3.858 15.137 1.00 97.50 197 VAL A CA 1
ATOM 1612 C C . VAL A 1 197 ? -7.662 3.495 13.718 1.00 97.50 197 VAL A C 1
ATOM 1614 O O . VAL A 1 197 ? -7.195 2.387 13.467 1.00 97.50 197 VAL A O 1
ATOM 1617 N N . ARG A 1 198 ? -7.866 4.418 12.782 1.00 96.94 198 ARG A N 1
ATOM 1618 C CA . ARG A 1 198 ? -7.428 4.271 11.399 1.00 96.94 198 ARG A CA 1
ATOM 1619 C C . ARG A 1 198 ? -6.029 4.835 11.245 1.00 96.94 198 ARG A C 1
ATOM 1621 O O . ARG A 1 198 ? -5.766 5.936 11.711 1.00 96.94 198 ARG A O 1
ATOM 1628 N N . VAL A 1 199 ? -5.195 4.126 10.500 1.00 95.00 199 VAL A N 1
ATOM 1629 C CA . VAL A 1 199 ? -3.915 4.593 9.966 1.00 95.00 199 VAL A CA 1
ATOM 1630 C C . VAL A 1 199 ? -3.964 4.427 8.452 1.00 95.00 199 VAL A C 1
ATOM 1632 O O . VAL A 1 199 ? -4.575 3.484 7.949 1.00 95.00 199 VAL A O 1
ATOM 1635 N N . THR A 1 200 ? -3.362 5.343 7.699 1.00 91.38 200 THR A N 1
ATOM 1636 C CA . THR A 1 200 ? -3.384 5.296 6.231 1.00 91.38 200 THR A CA 1
ATOM 1637 C C . THR A 1 200 ? -1.996 5.492 5.636 1.00 91.38 200 THR A C 1
ATOM 1639 O O . THR A 1 200 ? -1.067 5.920 6.315 1.00 91.38 200 THR A O 1
ATOM 1642 N N . ASN A 1 201 ? -1.883 5.259 4.325 1.00 85.12 201 ASN A N 1
ATOM 1643 C CA . ASN A 1 201 ? -0.734 5.687 3.526 1.00 85.12 201 ASN A CA 1
ATOM 1644 C C . ASN A 1 201 ? 0.587 5.001 3.910 1.00 85.12 201 ASN A C 1
ATOM 1646 O O . ASN A 1 201 ? 1.598 5.676 4.048 1.00 85.12 201 ASN A O 1
ATOM 1650 N N . PHE A 1 202 ? 0.563 3.678 4.050 1.00 88.62 202 PHE A N 1
ATOM 1651 C CA . PHE A 1 202 ? 1.747 2.862 4.313 1.00 88.62 202 PHE A CA 1
ATOM 1652 C C . PHE A 1 202 ? 2.641 2.754 3.074 1.00 88.62 202 PHE A C 1
ATOM 1654 O O . PHE A 1 202 ? 2.238 2.162 2.070 1.00 88.62 202 PHE A O 1
ATOM 1661 N N . ILE A 1 203 ? 3.833 3.344 3.136 1.00 86.94 203 ILE A N 1
ATOM 1662 C CA . ILE A 1 203 ? 4.796 3.409 2.034 1.00 86.94 203 ILE A CA 1
ATOM 1663 C C . ILE A 1 203 ? 6.149 2.889 2.516 1.00 86.94 203 ILE A C 1
ATOM 1665 O O . ILE A 1 203 ? 6.712 3.425 3.465 1.00 86.94 203 ILE A O 1
ATOM 1669 N N . ASN A 1 204 ? 6.683 1.894 1.815 1.00 85.81 204 ASN A N 1
ATOM 1670 C CA . ASN A 1 204 ? 8.097 1.552 1.827 1.00 85.81 204 ASN A CA 1
ATOM 1671 C C . ASN A 1 204 ? 8.847 2.539 0.928 1.00 85.81 204 ASN A C 1
ATOM 1673 O O . ASN A 1 204 ? 8.627 2.570 -0.288 1.00 85.81 204 ASN A O 1
ATOM 1677 N N . GLU A 1 205 ? 9.725 3.348 1.516 1.00 82.81 205 GLU A N 1
ATOM 1678 C CA . GLU A 1 205 ? 10.579 4.265 0.757 1.00 82.81 205 GLU A CA 1
ATOM 1679 C C . GLU A 1 205 ? 11.529 3.528 -0.202 1.00 82.81 205 GLU A C 1
ATOM 1681 O O . GLU A 1 205 ? 11.888 2.367 0.014 1.00 82.81 205 GLU A O 1
ATOM 1686 N N . LYS A 1 206 ? 11.940 4.222 -1.275 1.00 79.00 206 LYS A N 1
ATOM 1687 C CA . LYS A 1 206 ? 12.958 3.719 -2.213 1.00 79.00 206 LYS A CA 1
ATOM 1688 C C . LYS A 1 206 ? 14.233 3.394 -1.426 1.00 79.00 206 LYS A C 1
ATOM 1690 O O . LYS A 1 206 ? 14.681 4.216 -0.627 1.00 79.00 206 LYS A O 1
ATOM 1695 N N . LEU A 1 207 ? 14.837 2.232 -1.680 1.00 72.25 207 LEU A N 1
ATOM 1696 C CA . LEU A 1 207 ? 16.126 1.893 -1.073 1.00 72.25 207 LEU A CA 1
ATOM 1697 C C . LEU A 1 207 ? 17.216 2.841 -1.580 1.00 72.25 207 LEU A C 1
ATOM 1699 O O . LEU A 1 207 ? 17.281 3.129 -2.775 1.00 72.25 207 LEU A O 1
ATOM 1703 N N . ASP A 1 208 ? 18.053 3.332 -0.667 1.00 63.66 208 ASP A N 1
ATOM 1704 C CA . ASP A 1 208 ? 19.174 4.194 -1.033 1.00 63.66 208 ASP A CA 1
ATOM 1705 C C . ASP A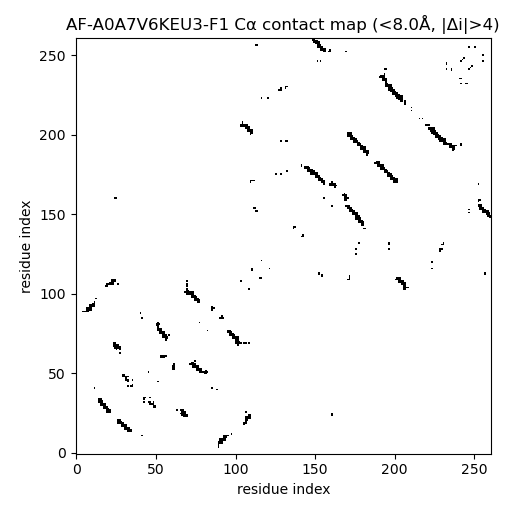 1 208 ? 20.189 3.411 -1.886 1.00 63.66 208 ASP A C 1
ATOM 1707 O O . ASP A 1 208 ? 20.587 2.294 -1.546 1.00 63.66 208 ASP A O 1
ATOM 1711 N N . ASP A 1 209 ? 20.611 4.018 -2.996 1.00 54.72 209 ASP A N 1
ATOM 1712 C CA . ASP A 1 209 ? 21.536 3.434 -3.973 1.00 54.72 209 ASP A CA 1
ATOM 1713 C C . ASP A 1 209 ? 22.969 3.306 -3.397 1.00 54.72 209 ASP A C 1
ATOM 1715 O O . ASP A 1 209 ? 23.814 2.605 -3.957 1.00 54.72 209 ASP A O 1
ATOM 1719 N N . THR A 1 210 ? 23.259 3.941 -2.250 1.00 51.94 210 THR A N 1
ATOM 1720 C CA . THR A 1 210 ? 24.593 3.979 -1.616 1.00 51.94 210 THR A CA 1
ATOM 1721 C C . THR A 1 210 ? 25.095 2.636 -1.085 1.00 51.94 210 THR A C 1
ATOM 1723 O O . THR A 1 210 ? 26.300 2.461 -0.900 1.00 51.94 210 THR A O 1
ATOM 1726 N N . ALA A 1 211 ? 24.217 1.658 -0.870 1.00 46.75 211 ALA A N 1
ATOM 1727 C CA . ALA A 1 211 ? 24.616 0.375 -0.298 1.00 46.75 211 ALA A CA 1
ATOM 1728 C C . ALA A 1 211 ? 25.033 -0.675 -1.356 1.00 46.75 211 ALA A C 1
ATOM 1730 O O . ALA A 1 211 ? 25.524 -1.751 -1.015 1.00 46.75 211 ALA A O 1
ATOM 1731 N N . ALA A 1 212 ? 24.941 -0.339 -2.650 1.00 43.91 212 ALA A N 1
ATOM 1732 C CA . ALA A 1 212 ? 25.505 -1.149 -3.732 1.00 43.91 212 ALA A CA 1
ATOM 1733 C C . ALA A 1 212 ? 27.046 -1.049 -3.831 1.00 43.91 212 ALA A C 1
ATOM 1735 O O . ALA A 1 212 ? 27.680 -1.942 -4.394 1.00 43.91 212 ALA A O 1
ATOM 1736 N N . GLU A 1 213 ? 27.669 -0.004 -3.269 1.00 45.59 213 GLU A N 1
ATOM 1737 C CA . GLU A 1 213 ? 29.126 0.207 -3.347 1.00 45.59 213 GLU A CA 1
ATOM 1738 C C . GLU A 1 213 ? 29.931 -0.549 -2.273 1.00 45.59 213 GLU A C 1
ATOM 1740 O O . GLU A 1 213 ? 31.134 -0.750 -2.438 1.00 45.59 213 GLU A O 1
ATOM 1745 N N . THR A 1 214 ? 29.302 -1.001 -1.181 1.00 50.12 214 THR A N 1
ATOM 1746 C CA . THR A 1 214 ? 30.020 -1.559 -0.017 1.00 50.12 214 THR A CA 1
ATOM 1747 C C . THR A 1 214 ? 29.995 -3.085 0.075 1.00 50.12 214 THR A C 1
ATOM 1749 O O . THR A 1 214 ? 30.765 -3.656 0.846 1.00 50.12 214 THR A O 1
ATOM 1752 N N . GLY A 1 215 ? 29.158 -3.771 -0.713 1.00 44.06 215 GLY A N 1
ATOM 1753 C CA . GLY A 1 215 ? 29.061 -5.237 -0.711 1.00 44.06 215 GLY A CA 1
ATOM 1754 C C . GLY A 1 215 ? 28.530 -5.844 0.596 1.00 44.06 215 GLY A C 1
ATOM 1755 O O . GLY A 1 215 ? 28.566 -7.064 0.760 1.00 44.06 215 GLY A O 1
ATOM 1756 N N . GLU A 1 216 ? 28.038 -5.020 1.522 1.00 41.44 216 GLU A N 1
ATOM 1757 C CA . GLU A 1 216 ? 27.316 -5.486 2.701 1.00 41.44 216 GLU A CA 1
ATOM 1758 C C . GLU A 1 216 ? 25.879 -5.836 2.313 1.00 41.44 216 GLU A C 1
ATOM 1760 O O . GLU A 1 216 ? 25.268 -5.187 1.463 1.00 41.44 216 GLU A O 1
ATOM 1765 N N . ALA A 1 217 ? 25.333 -6.889 2.927 1.00 40.75 217 ALA A N 1
ATOM 1766 C CA . ALA A 1 217 ? 23.915 -7.183 2.808 1.00 40.75 217 ALA A CA 1
ATOM 1767 C C . ALA A 1 217 ? 23.153 -5.957 3.312 1.00 40.75 217 ALA A C 1
ATOM 1769 O O . ALA A 1 217 ? 23.164 -5.659 4.506 1.00 40.75 217 ALA A O 1
ATOM 1770 N N . ILE A 1 218 ? 22.527 -5.235 2.387 1.00 44.44 218 ILE A N 1
ATOM 1771 C CA . ILE A 1 218 ? 21.603 -4.162 2.713 1.00 44.44 218 ILE A CA 1
ATOM 1772 C C . ILE A 1 218 ? 20.455 -4.850 3.443 1.00 44.44 218 ILE A C 1
ATOM 1774 O O . ILE A 1 218 ? 19.560 -5.404 2.811 1.00 44.44 218 ILE A O 1
ATOM 1778 N N . THR A 1 219 ? 20.482 -4.881 4.775 1.00 43.72 219 THR A N 1
ATOM 1779 C CA . THR A 1 219 ? 19.230 -4.975 5.521 1.00 43.72 219 THR A CA 1
ATOM 1780 C C . THR A 1 219 ? 18.490 -3.719 5.100 1.00 43.72 219 THR A C 1
ATOM 1782 O O . THR A 1 219 ? 18.996 -2.627 5.379 1.00 43.72 219 THR A O 1
ATOM 1785 N N . PRO A 1 220 ? 17.393 -3.821 4.334 1.00 48.34 220 PRO A N 1
ATOM 1786 C CA . PRO A 1 220 ? 16.660 -2.637 3.964 1.00 48.34 220 PRO A CA 1
ATOM 1787 C C . PRO A 1 220 ? 16.213 -2.033 5.289 1.00 48.34 220 PRO A C 1
ATOM 1789 O O . PRO A 1 220 ? 15.381 -2.613 5.987 1.00 48.34 220 PRO A O 1
ATOM 1792 N N . ASN A 1 221 ? 16.792 -0.896 5.672 1.00 49.44 221 ASN A N 1
ATOM 1793 C CA . ASN A 1 221 ? 16.157 -0.030 6.648 1.00 49.44 221 ASN A CA 1
ATOM 1794 C C . ASN A 1 221 ? 14.916 0.489 5.924 1.00 49.44 221 ASN A C 1
ATOM 1796 O O . ASN A 1 221 ? 14.948 1.564 5.326 1.00 49.44 221 ASN A O 1
ATOM 1800 N N . GLN A 1 222 ? 13.871 -0.344 5.859 1.00 54.94 222 GLN A N 1
ATOM 1801 C CA . GLN A 1 222 ? 12.569 0.042 5.352 1.00 54.94 222 GLN A CA 1
ATOM 1802 C C . GLN A 1 222 ? 12.202 1.270 6.165 1.00 54.94 222 GLN A C 1
ATOM 1804 O O . GLN A 1 222 ? 11.975 1.177 7.365 1.00 54.94 222 GLN A O 1
ATOM 1809 N N . THR A 1 223 ? 12.235 2.442 5.547 1.00 65.56 223 THR A N 1
ATOM 1810 C CA . THR A 1 223 ? 11.613 3.601 6.167 1.00 65.56 223 THR A CA 1
ATOM 1811 C C . THR A 1 223 ? 10.150 3.464 5.809 1.00 65.56 223 THR A C 1
ATOM 1813 O O . THR A 1 223 ? 9.760 3.770 4.682 1.00 65.56 223 THR A O 1
ATOM 1816 N N . VAL A 1 224 ? 9.368 2.888 6.720 1.00 71.31 224 VAL A N 1
ATOM 1817 C CA . VAL A 1 224 ? 7.922 2.825 6.543 1.00 71.31 224 VAL A CA 1
ATOM 1818 C C . VAL A 1 224 ? 7.362 4.185 6.919 1.00 71.31 224 VAL A C 1
ATOM 1820 O O . VAL A 1 224 ? 7.342 4.564 8.086 1.00 71.31 224 VAL A O 1
ATOM 1823 N N . ASN A 1 225 ? 6.891 4.925 5.922 1.00 80.50 225 ASN A N 1
ATOM 1824 C CA . ASN A 1 225 ? 6.138 6.146 6.149 1.00 80.50 225 ASN A CA 1
ATOM 1825 C C . ASN A 1 225 ? 4.647 5.811 6.196 1.00 80.50 225 ASN A C 1
ATOM 1827 O O . ASN A 1 225 ? 4.113 5.200 5.274 1.00 80.50 225 ASN A O 1
ATOM 1831 N N . TYR A 1 226 ? 3.968 6.239 7.256 1.00 80.69 226 TYR A N 1
ATOM 1832 C CA . TYR A 1 226 ? 2.513 6.186 7.404 1.00 80.69 226 TYR A CA 1
ATOM 1833 C C . TYR A 1 226 ? 1.988 7.561 7.828 1.00 80.69 226 TYR A C 1
ATOM 1835 O O . TYR A 1 226 ? 2.735 8.418 8.301 1.00 80.69 226 TYR A O 1
ATOM 1843 N N . SER A 1 227 ? 0.701 7.828 7.609 1.00 81.44 227 SER A N 1
ATOM 1844 C CA . SER A 1 227 ? 0.096 9.110 7.981 1.00 81.44 227 SER A CA 1
ATOM 1845 C C . SER A 1 227 ? -1.388 9.001 8.332 1.00 81.44 227 SER A C 1
ATOM 1847 O O . SER A 1 227 ? -2.056 8.003 8.055 1.00 81.44 227 SER A O 1
ATOM 1849 N N . ASN A 1 228 ? -1.910 10.070 8.940 1.00 84.56 228 ASN A N 1
ATOM 1850 C CA . ASN A 1 228 ? -3.304 10.206 9.376 1.00 84.56 228 ASN A CA 1
ATOM 1851 C C . ASN A 1 228 ? -3.737 9.089 10.333 1.00 84.56 228 ASN A C 1
ATOM 1853 O O . ASN A 1 228 ? -4.627 8.301 10.014 1.00 84.56 228 ASN A O 1
ATOM 1857 N N . ILE A 1 229 ? -3.087 9.029 11.498 1.00 92.94 229 ILE A N 1
ATOM 1858 C CA . ILE A 1 229 ? -3.564 8.202 12.602 1.00 92.94 229 ILE A CA 1
ATOM 1859 C C . ILE A 1 229 ? -4.691 8.928 13.340 1.00 92.94 229 ILE A C 1
ATOM 1861 O O . ILE A 1 229 ? -4.493 10.009 13.896 1.00 92.94 229 ILE A O 1
ATOM 1865 N N . GLU A 1 230 ? -5.895 8.369 13.310 1.00 94.44 230 GLU A N 1
ATOM 1866 C CA . GLU A 1 230 ? -7.068 9.042 13.862 1.00 94.44 230 GLU A CA 1
ATOM 1867 C C . GLU A 1 230 ? -8.153 8.080 14.337 1.00 94.44 230 GLU A C 1
ATOM 1869 O O . GLU A 1 230 ? -8.297 6.955 13.860 1.00 94.44 230 GLU A O 1
ATOM 1874 N N . LEU A 1 231 ? -8.961 8.556 15.277 1.00 94.19 231 LEU A N 1
ATOM 1875 C CA . LEU A 1 231 ? -10.137 7.841 15.743 1.00 94.19 231 LEU A CA 1
ATOM 1876 C C . LEU A 1 231 ? -11.221 7.846 14.659 1.00 94.19 231 LEU A C 1
ATOM 1878 O O . LEU A 1 231 ? -11.594 8.909 14.164 1.00 94.19 231 LEU A O 1
ATOM 1882 N N . VAL A 1 232 ? -11.783 6.681 14.341 1.00 92.94 232 VAL A N 1
ATOM 1883 C CA . VAL A 1 232 ? -12.823 6.557 13.309 1.00 92.94 232 VAL A CA 1
ATOM 1884 C C . VAL A 1 232 ? -14.067 5.836 13.810 1.00 92.94 232 VAL A C 1
ATOM 1886 O O . VAL A 1 232 ? -14.099 5.246 14.895 1.00 92.94 232 VAL A O 1
ATOM 1889 N N . GLY A 1 233 ? -15.114 5.909 12.989 1.00 82.56 233 GLY A N 1
ATOM 1890 C CA . GLY A 1 233 ? -16.354 5.188 13.214 1.00 82.56 233 GLY A CA 1
ATOM 1891 C C . GLY A 1 233 ? -17.183 5.715 14.383 1.00 82.56 233 GLY A C 1
ATOM 1892 O O . GLY A 1 233 ? -16.846 6.695 15.062 1.00 82.56 233 GLY A O 1
ATOM 1893 N N . THR A 1 234 ? -18.292 5.032 14.642 1.00 84.56 234 THR A N 1
ATOM 1894 C CA . THR A 1 234 ? -19.152 5.291 15.806 1.00 84.56 234 THR A CA 1
ATOM 1895 C C . THR A 1 234 ? -18.730 4.419 16.995 1.00 84.56 234 THR A C 1
ATOM 1897 O O . THR A 1 234 ? -17.629 3.871 16.998 1.00 84.56 234 THR A O 1
ATOM 1900 N N . ASN A 1 235 ? -19.510 4.390 18.076 1.00 86.12 235 ASN A N 1
ATOM 1901 C CA . ASN A 1 235 ? -19.282 3.439 19.166 1.00 86.12 235 ASN A CA 1
ATOM 1902 C C . ASN A 1 235 ? -20.074 2.174 18.839 1.00 86.12 235 ASN A C 1
ATOM 1904 O O . ASN A 1 235 ? -21.306 2.220 18.820 1.00 86.12 235 ASN A O 1
ATOM 1908 N N . TYR A 1 236 ? -19.383 1.067 18.579 1.00 92.88 236 TYR A N 1
ATOM 1909 C CA . TYR A 1 236 ? -20.024 -0.173 18.141 1.00 92.88 236 TYR A CA 1
ATOM 1910 C C . TYR A 1 236 ? -20.324 -1.082 19.331 1.00 92.88 236 TYR A C 1
ATOM 1912 O O . TYR A 1 236 ? -19.573 -1.108 20.302 1.00 92.88 236 TYR A O 1
ATOM 1920 N N . ASN A 1 237 ? -21.423 -1.834 19.262 1.00 93.00 237 ASN A N 1
ATOM 1921 C CA . ASN A 1 237 ? -21.837 -2.764 20.325 1.00 93.00 237 ASN A CA 1
ATOM 1922 C C . ASN A 1 237 ? -21.269 -4.182 20.153 1.00 93.00 237 ASN A C 1
ATOM 1924 O O . ASN A 1 237 ? -21.431 -5.013 21.038 1.00 93.00 237 ASN A O 1
ATOM 1928 N N . ASN A 1 238 ? -20.688 -4.482 18.992 1.00 93.94 238 ASN A N 1
ATOM 1929 C CA . ASN A 1 238 ? -20.070 -5.760 18.652 1.00 93.94 238 ASN A CA 1
ATOM 1930 C C . ASN A 1 238 ? -19.100 -5.564 17.477 1.00 93.94 238 ASN A C 1
ATOM 1932 O O . ASN A 1 238 ? -19.195 -4.563 16.756 1.00 93.94 238 ASN A O 1
ATOM 1936 N N . LEU A 1 239 ? -18.194 -6.528 17.299 1.00 94.50 239 LEU A N 1
ATOM 1937 C CA . LEU A 1 239 ? -17.218 -6.544 16.210 1.00 94.50 239 LEU A CA 1
ATOM 1938 C C . LEU A 1 239 ? -17.883 -6.614 14.832 1.00 94.50 239 LEU A C 1
ATOM 1940 O O . LEU A 1 239 ? -17.455 -5.888 13.942 1.00 94.50 239 LEU A O 1
ATOM 1944 N N . ASP A 1 240 ? -18.965 -7.383 14.669 1.00 95.38 240 ASP A N 1
ATOM 1945 C CA . ASP A 1 240 ? -19.664 -7.514 13.379 1.00 95.38 240 ASP A CA 1
ATOM 1946 C C . ASP A 1 240 ? -20.141 -6.159 12.840 1.00 95.38 240 ASP A C 1
ATOM 1948 O O . ASP A 1 240 ? -19.972 -5.851 11.666 1.00 95.38 240 ASP A O 1
ATOM 1952 N N . SER A 1 241 ? -20.702 -5.309 13.703 1.00 95.44 241 SER A N 1
ATOM 1953 C CA . SER A 1 241 ? -21.187 -3.980 13.308 1.00 95.44 241 SER A CA 1
ATOM 1954 C C . SER A 1 241 ? -20.038 -3.049 12.927 1.00 95.44 241 SER A C 1
ATOM 1956 O O . SER A 1 241 ? -20.199 -2.217 12.038 1.00 95.44 241 SER A O 1
ATOM 1958 N N . LEU A 1 242 ? -18.891 -3.176 13.601 1.00 96.19 242 LEU A N 1
ATOM 1959 C CA . LEU A 1 242 ? -17.680 -2.426 13.269 1.00 96.19 242 LEU A CA 1
ATOM 1960 C C . LEU A 1 242 ? -17.120 -2.893 11.924 1.00 96.19 242 LEU A C 1
ATOM 1962 O O . LEU A 1 242 ? -16.802 -2.062 11.078 1.00 96.19 242 LEU A O 1
ATOM 1966 N N . PHE A 1 243 ? -17.042 -4.207 11.717 1.00 96.50 243 PHE A N 1
ATOM 1967 C CA . PHE A 1 243 ? -16.588 -4.818 10.474 1.00 96.50 243 PHE A CA 1
ATOM 1968 C C . PHE A 1 243 ? -17.468 -4.401 9.292 1.00 96.50 243 PHE A C 1
ATOM 1970 O O . PHE A 1 243 ? -16.948 -3.919 8.287 1.00 96.50 243 PHE A O 1
ATOM 1977 N N . LEU A 1 244 ? -18.793 -4.504 9.436 1.00 95.38 244 LEU A N 1
ATOM 1978 C CA . LEU A 1 244 ? -19.765 -4.097 8.420 1.00 95.38 244 LEU A CA 1
ATOM 1979 C C . LEU A 1 244 ? -19.570 -2.636 7.988 1.00 95.38 244 LEU A C 1
ATOM 1981 O O . LEU A 1 244 ? -19.587 -2.322 6.798 1.00 95.38 244 LEU A O 1
ATOM 1985 N N . ASP A 1 245 ? -19.374 -1.740 8.957 1.00 95.69 245 ASP A N 1
ATOM 1986 C CA . ASP A 1 245 ? -19.260 -0.304 8.702 1.00 95.69 245 ASP A CA 1
ATOM 1987 C C . ASP A 1 245 ? -17.890 0.094 8.138 1.00 95.69 245 ASP A C 1
ATOM 1989 O O . ASP A 1 245 ? -17.815 0.865 7.184 1.00 95.69 245 ASP A O 1
ATOM 1993 N N . LEU A 1 246 ? -16.796 -0.427 8.701 1.00 94.50 246 LEU A N 1
ATOM 1994 C CA . LEU A 1 246 ? -15.440 0.034 8.378 1.00 94.50 246 LEU A CA 1
ATOM 1995 C C . LEU A 1 246 ? -14.741 -0.784 7.289 1.00 94.50 246 LEU A C 1
ATOM 1997 O O . LEU A 1 246 ? -13.864 -0.251 6.607 1.00 94.50 246 LEU A O 1
ATOM 2001 N N . VAL A 1 247 ? -15.088 -2.065 7.152 1.00 95.25 247 VAL A N 1
ATOM 2002 C CA . VAL A 1 247 ? -14.401 -3.005 6.259 1.00 95.25 247 VAL A CA 1
ATOM 2003 C C . VAL A 1 247 ? -15.323 -3.445 5.134 1.00 95.25 247 VAL A C 1
ATOM 2005 O O . VAL A 1 247 ? -14.990 -3.230 3.970 1.00 95.25 247 VAL A O 1
ATOM 2008 N N . GLU A 1 248 ? -16.496 -4.005 5.450 1.00 94.81 248 GLU A N 1
ATOM 2009 C CA . GLU A 1 248 ? -17.416 -4.537 4.436 1.00 94.81 248 GLU A CA 1
ATOM 2010 C C . GLU A 1 248 ? -17.918 -3.447 3.483 1.00 94.81 248 GLU A C 1
ATOM 2012 O O . GLU A 1 248 ? -18.046 -3.681 2.284 1.00 94.81 248 GLU A O 1
ATOM 2017 N N . SER A 1 249 ? -18.105 -2.222 3.977 1.00 91.69 249 SER A N 1
ATOM 2018 C CA . SER A 1 249 ? -18.474 -1.069 3.147 1.00 91.69 249 SER A CA 1
ATOM 2019 C C . SER A 1 249 ? -17.421 -0.695 2.089 1.00 91.69 249 SER A C 1
ATOM 2021 O O . SER A 1 249 ? -17.752 -0.037 1.101 1.00 91.69 249 SER A O 1
ATOM 2023 N N . GLU A 1 250 ? -16.164 -1.126 2.254 1.00 91.00 250 GLU A N 1
ATOM 2024 C CA . GLU A 1 250 ? -15.044 -0.793 1.368 1.00 91.00 250 GLU A CA 1
ATOM 2025 C C . GLU A 1 250 ? -14.591 -1.968 0.474 1.00 91.00 250 GLU A C 1
ATOM 2027 O O . GLU A 1 250 ? -13.756 -1.775 -0.417 1.00 91.00 250 GLU A O 1
ATOM 2032 N N . VAL A 1 251 ? -15.153 -3.177 0.629 1.00 91.88 251 VAL A N 1
ATOM 2033 C CA . VAL A 1 251 ? -14.688 -4.387 -0.091 1.00 91.88 251 VAL A CA 1
ATOM 2034 C C . VAL A 1 251 ? -14.858 -4.319 -1.605 1.00 91.88 251 VAL A C 1
ATOM 2036 O O . VAL A 1 251 ? -14.244 -5.102 -2.328 1.00 91.88 251 VAL A O 1
ATOM 2039 N N . GLU A 1 252 ? -15.661 -3.398 -2.136 1.00 89.88 252 GLU A N 1
ATOM 2040 C CA . GLU A 1 252 ? -15.702 -3.146 -3.580 1.00 89.88 252 GLU A CA 1
ATOM 2041 C C . GLU A 1 252 ? -14.325 -2.700 -4.104 1.00 89.88 252 GLU A C 1
ATOM 2043 O O . GLU A 1 252 ? -13.87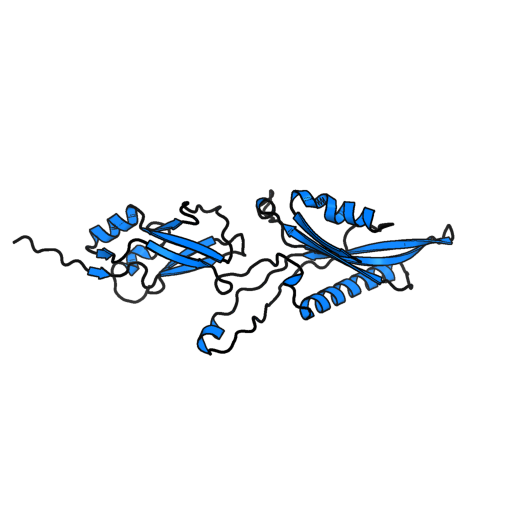7 -3.150 -5.164 1.00 89.88 252 GLU A O 1
ATOM 2048 N N . PHE A 1 253 ? -13.619 -1.875 -3.329 1.00 89.69 253 PHE A N 1
ATOM 2049 C CA . PHE A 1 253 ? -12.355 -1.245 -3.713 1.00 89.69 253 PHE A CA 1
ATOM 2050 C C . PHE A 1 253 ? -11.136 -1.877 -3.045 1.00 89.69 253 PHE A C 1
ATOM 2052 O O . PHE A 1 253 ? -10.029 -1.722 -3.558 1.00 89.69 253 PHE A O 1
ATOM 2059 N N . TYR A 1 254 ? -11.334 -2.618 -1.955 1.00 93.19 254 TYR A N 1
ATOM 2060 C CA . TYR A 1 254 ? -10.265 -3.178 -1.136 1.00 93.19 254 TYR A CA 1
ATOM 2061 C C . TYR A 1 254 ? -10.353 -4.702 -1.010 1.00 93.19 254 TYR A C 1
ATOM 2063 O O . TYR A 1 254 ? -11.433 -5.293 -0.992 1.00 93.19 254 TYR A O 1
ATOM 2071 N N . THR A 1 255 ? -9.195 -5.351 -0.936 1.00 94.56 255 THR A N 1
ATOM 2072 C CA . THR A 1 255 ? -9.035 -6.628 -0.229 1.00 94.56 255 THR A CA 1
ATOM 2073 C C . THR A 1 255 ? -8.686 -6.336 1.224 1.00 94.56 255 THR A C 1
ATOM 2075 O O . THR A 1 255 ? -8.186 -5.250 1.518 1.00 94.56 255 THR A O 1
ATOM 2078 N N . TYR A 1 256 ? -8.936 -7.282 2.127 1.00 96.38 256 TYR A N 1
ATOM 2079 C CA . TYR A 1 256 ? -8.592 -7.108 3.532 1.00 96.38 256 TYR A CA 1
ATOM 2080 C C . TYR A 1 256 ? -8.010 -8.378 4.152 1.00 96.38 256 TYR A C 1
ATOM 2082 O O . TYR A 1 256 ? -8.370 -9.490 3.765 1.00 96.38 256 TYR A O 1
ATOM 2090 N N . GLU A 1 257 ? -7.144 -8.177 5.136 1.00 96.94 257 GLU A N 1
ATOM 2091 C CA . GLU A 1 257 ? -6.650 -9.177 6.077 1.00 96.94 257 GLU A CA 1
ATOM 2092 C C . GLU A 1 257 ? -7.362 -8.945 7.415 1.00 96.94 257 GLU A C 1
ATOM 2094 O O . GLU A 1 257 ? -7.478 -7.803 7.868 1.00 96.94 257 GLU A O 1
ATOM 2099 N N . ASN A 1 258 ? -7.891 -10.013 8.016 1.00 95.94 258 ASN A N 1
ATOM 2100 C CA . ASN A 1 258 ? -8.495 -9.978 9.346 1.00 95.94 258 ASN A CA 1
ATOM 2101 C C . ASN A 1 258 ? -7.543 -10.646 10.337 1.00 95.94 258 ASN A C 1
ATOM 2103 O O . ASN A 1 258 ? -7.290 -11.844 10.222 1.00 95.94 258 ASN A O 1
ATOM 2107 N N . LEU A 1 259 ? -7.041 -9.857 11.280 1.00 93.69 259 LEU A N 1
ATOM 2108 C CA . LEU A 1 259 ? -6.093 -10.250 12.319 1.00 93.69 259 LEU A CA 1
ATOM 2109 C C . LEU A 1 259 ? -6.662 -9.908 13.702 1.00 93.69 259 LEU A C 1
ATOM 2111 O O . LEU A 1 259 ? -5.949 -9.418 14.574 1.00 93.69 259 LEU A O 1
ATOM 2115 N N . ILE A 1 260 ? -7.976 -10.070 13.848 1.00 90.62 260 ILE A N 1
ATOM 2116 C CA . ILE A 1 260 ? -8.690 -10.049 15.124 1.00 90.62 260 ILE A CA 1
ATOM 2117 C C . ILE A 1 260 ? -8.947 -11.498 15.530 1.00 90.62 260 ILE A C 1
ATOM 2119 O O . ILE A 1 260 ? -9.418 -12.286 14.703 1.00 90.62 260 ILE A O 1
ATOM 2123 N N . ASP A 1 261 ? -8.615 -11.815 16.780 1.00 71.75 261 ASP A N 1
ATOM 2124 C CA . ASP A 1 261 ? -8.746 -13.156 17.368 1.00 71.75 261 ASP A CA 1
ATOM 2125 C C . ASP A 1 261 ? -10.196 -13.522 17.747 1.00 71.75 261 ASP A C 1
ATOM 2127 O O . ASP A 1 261 ? -10.978 -12.628 18.154 1.00 71.75 261 ASP A O 1
#

pLDDT: mean 81.34, std 15.37, range [38.78, 97.69]

Solvent-accessible surface area (backbone atoms only — not comparable to full-atom values): 14886 Å² total; per-residue (Å²): 132,86,75,79,79,78,64,49,77,43,59,76,60,68,54,51,46,80,43,58,45,69,42,28,59,54,26,43,81,43,52,37,59,75,51,80,84,68,94,48,83,59,52,76,70,55,61,59,43,72,74,30,39,44,48,24,45,92,88,39,79,62,54,100,83,49,73,33,36,67,70,42,55,36,38,42,29,61,33,74,62,29,52,52,51,34,54,76,70,38,41,42,63,76,56,66,63,49,77,48,69,40,40,59,65,54,37,23,32,54,50,73,52,72,87,77,56,52,69,72,60,51,51,56,52,48,55,55,45,50,51,53,50,53,52,57,32,52,77,68,68,46,84,64,71,68,44,82,50,36,34,38,39,35,23,50,34,84,74,23,56,43,67,64,76,96,73,48,56,56,56,26,34,36,35,45,32,32,36,35,64,47,67,41,88,88,74,74,46,75,41,63,31,34,42,35,30,34,35,29,52,39,28,37,53,44,44,73,75,74,51,74,82,71,78,55,85,72,72,75,79,66,51,71,45,67,44,72,76,41,81,45,85,70,85,24,79,44,68,68,64,44,41,48,64,72,44,61,70,44,47,91,38,29,48,75,46,83,56,55,125